Protein AF-A0A7C3CBJ9-F1 (afdb_monomer_lite)

Structure (mmCIF, N/CA/C/O backbone):
data_AF-A0A7C3CBJ9-F1
#
_entry.id   AF-A0A7C3CBJ9-F1
#
loop_
_atom_site.group_PDB
_atom_site.id
_atom_site.type_symbol
_atom_site.label_atom_id
_atom_site.label_alt_id
_atom_site.label_comp_id
_atom_site.label_asym_id
_atom_site.label_entity_id
_atom_site.label_seq_id
_atom_site.pdbx_PDB_ins_code
_atom_site.Cartn_x
_atom_site.Cartn_y
_atom_site.Cartn_z
_atom_site.occupancy
_atom_site.B_iso_or_equiv
_atom_site.auth_seq_id
_atom_site.auth_comp_id
_atom_site.auth_asym_id
_atom_site.auth_atom_id
_atom_site.pdbx_PDB_model_num
ATOM 1 N N . MET A 1 1 ? 24.490 -61.598 -16.290 1.00 59.28 1 MET A N 1
ATOM 2 C CA . MET A 1 1 ? 25.502 -60.520 -16.143 1.00 59.28 1 MET A CA 1
ATOM 3 C C . MET A 1 1 ? 25.475 -59.467 -17.257 1.00 59.28 1 MET A C 1
ATOM 5 O O . MET A 1 1 ? 25.751 -58.319 -16.946 1.00 59.28 1 MET A O 1
ATOM 9 N N . LYS A 1 2 ? 25.085 -59.783 -18.506 1.00 49.84 2 LYS A N 1
ATOM 10 C CA . LYS A 1 2 ? 24.875 -58.768 -19.568 1.00 49.84 2 LYS A CA 1
ATOM 11 C C . LYS A 1 2 ? 23.660 -57.848 -19.334 1.00 49.84 2 LYS A C 1
ATOM 13 O O . LYS A 1 2 ? 23.744 -56.658 -19.602 1.00 49.84 2 LYS A O 1
ATOM 18 N N . GLU A 1 3 ? 22.588 -58.365 -18.738 1.00 52.09 3 GLU A N 1
ATOM 19 C CA . GLU A 1 3 ? 21.377 -57.581 -18.416 1.00 52.09 3 GLU A CA 1
ATOM 20 C C . GLU A 1 3 ? 21.597 -56.540 -17.297 1.00 52.09 3 GLU A C 1
ATOM 22 O O . GLU A 1 3 ? 21.029 -55.452 -17.323 1.00 52.09 3 GLU A O 1
ATOM 27 N N . LEU A 1 4 ? 22.506 -56.812 -16.351 1.00 50.16 4 LEU A N 1
ATOM 28 C CA . LEU A 1 4 ? 22.838 -55.881 -15.261 1.00 50.16 4 LEU A CA 1
ATOM 29 C C . LEU A 1 4 ? 23.715 -54.707 -15.748 1.00 50.16 4 LEU A C 1
ATOM 31 O O . LEU A 1 4 ? 23.641 -53.603 -15.216 1.00 50.16 4 LEU A O 1
ATOM 35 N N . GLN A 1 5 ? 24.511 -54.927 -16.801 1.00 50.50 5 GLN A N 1
ATOM 36 C CA . GLN A 1 5 ? 25.347 -53.896 -17.426 1.00 50.50 5 GLN A CA 1
ATOM 37 C C . GLN A 1 5 ? 24.540 -52.930 -18.307 1.00 50.50 5 GLN A C 1
ATOM 39 O O . GLN A 1 5 ? 24.931 -51.772 -18.448 1.00 50.50 5 GLN A O 1
ATOM 44 N N . ASN A 1 6 ? 23.405 -53.369 -18.860 1.00 47.66 6 ASN A N 1
ATOM 45 C CA . ASN A 1 6 ? 22.506 -52.497 -19.620 1.00 47.66 6 ASN A CA 1
ATOM 46 C C . ASN A 1 6 ? 21.629 -51.629 -18.703 1.00 47.66 6 ASN A C 1
ATOM 48 O O . ASN A 1 6 ? 21.396 -50.466 -19.019 1.00 47.66 6 ASN A O 1
ATOM 52 N N . LEU A 1 7 ? 21.247 -52.129 -17.522 1.00 48.50 7 LEU A N 1
ATOM 53 C CA . LEU A 1 7 ? 20.551 -51.333 -16.501 1.00 48.50 7 LEU A CA 1
ATOM 54 C C . LEU A 1 7 ? 21.443 -50.233 -15.892 1.00 48.50 7 LEU A C 1
ATOM 56 O O . LEU A 1 7 ? 20.969 -49.127 -15.642 1.00 48.50 7 LEU A O 1
ATOM 60 N N . LEU A 1 8 ? 22.751 -50.480 -15.755 1.00 45.06 8 LEU A N 1
ATOM 61 C CA . LEU A 1 8 ? 23.729 -49.467 -15.326 1.00 45.06 8 LEU A CA 1
ATOM 62 C C . LEU A 1 8 ? 23.991 -48.376 -16.381 1.00 45.06 8 LEU A C 1
ATOM 64 O O . LEU A 1 8 ? 24.321 -47.250 -16.019 1.00 45.06 8 LEU A O 1
ATOM 68 N N . LYS A 1 9 ? 23.808 -48.670 -17.676 1.00 42.28 9 LYS A N 1
ATOM 69 C CA . LYS A 1 9 ? 23.960 -47.681 -18.762 1.00 42.28 9 LYS A CA 1
ATOM 70 C C . LYS A 1 9 ? 22.721 -46.808 -18.966 1.00 42.28 9 LYS A C 1
ATOM 72 O O . LYS A 1 9 ? 22.859 -45.673 -19.410 1.00 42.28 9 LYS A O 1
ATOM 77 N N . VAL A 1 10 ? 21.535 -47.296 -18.600 1.00 44.56 10 VAL A N 1
ATOM 78 C CA . VAL A 1 10 ? 20.291 -46.506 -18.640 1.00 44.56 10 VAL A CA 1
ATOM 79 C C . VAL A 1 10 ? 20.148 -45.619 -17.394 1.00 44.56 10 VAL A C 1
ATOM 81 O O . VAL A 1 10 ? 19.624 -44.513 -17.487 1.00 44.56 10 VAL A O 1
ATOM 84 N N . ALA A 1 11 ? 20.713 -46.026 -16.252 1.00 43.47 11 ALA A N 1
ATOM 85 C CA . ALA A 1 11 ? 20.743 -45.213 -15.032 1.00 43.47 11 ALA A CA 1
ATOM 86 C C . ALA A 1 11 ? 21.713 -44.010 -15.090 1.00 43.47 11 ALA A C 1
ATOM 88 O O . ALA A 1 11 ? 21.608 -43.102 -14.270 1.00 43.47 11 ALA A O 1
ATOM 89 N N . LEU A 1 12 ? 22.630 -43.966 -16.065 1.00 40.97 12 LEU A N 1
ATOM 90 C CA . LEU A 1 12 ? 23.647 -42.911 -16.192 1.00 40.97 12 LEU A CA 1
ATOM 91 C C . LEU A 1 12 ? 23.261 -41.768 -17.152 1.00 40.97 12 LEU A C 1
ATOM 93 O O . LEU A 1 12 ? 24.029 -40.825 -17.317 1.00 40.97 12 LEU A O 1
ATOM 97 N N . LEU A 1 13 ? 22.066 -41.818 -17.754 1.00 43.66 13 LEU A N 1
ATOM 98 C CA . LEU A 1 13 ? 21.547 -40.796 -18.680 1.00 43.66 13 LEU A CA 1
ATOM 99 C C . LEU A 1 13 ? 20.432 -39.912 -18.088 1.00 43.66 13 LEU A C 1
ATOM 101 O O . LEU A 1 13 ? 19.894 -39.059 -18.785 1.00 43.66 13 LEU A O 1
ATOM 105 N N . PHE A 1 14 ? 20.119 -40.056 -16.796 1.00 47.22 14 PHE A N 1
ATOM 106 C CA . PHE A 1 14 ? 19.065 -39.295 -16.102 1.00 47.22 14 PHE A CA 1
ATOM 107 C C . PHE A 1 14 ? 19.584 -38.437 -14.932 1.00 47.22 14 PHE A C 1
ATOM 109 O O . PHE A 1 14 ? 18.874 -38.192 -13.962 1.00 47.22 14 PHE A O 1
ATOM 116 N N . ALA A 1 15 ? 20.823 -37.948 -15.019 1.00 50.00 15 ALA A N 1
ATOM 117 C CA . ALA A 1 15 ? 21.426 -37.075 -14.005 1.00 50.00 15 ALA A CA 1
ATOM 118 C C . ALA A 1 15 ? 21.962 -35.759 -14.592 1.00 50.00 15 ALA A C 1
ATOM 120 O O . ALA A 1 15 ? 23.024 -35.277 -14.212 1.00 50.00 15 ALA A O 1
ATOM 121 N N . PHE A 1 16 ? 21.213 -35.156 -15.515 1.00 48.56 16 PHE A N 1
ATOM 122 C CA . PHE A 1 16 ? 21.383 -33.744 -15.861 1.00 48.56 16 PHE A CA 1
ATOM 123 C C . PHE A 1 16 ? 20.024 -33.044 -15.846 1.00 48.56 16 PHE A C 1
ATOM 125 O O . PHE A 1 16 ? 19.588 -32.431 -16.816 1.00 48.56 16 PHE A O 1
ATOM 132 N N . VAL A 1 17 ? 19.324 -33.148 -14.711 1.00 47.31 17 VAL A N 1
ATOM 133 C CA . VAL A 1 17 ? 18.358 -32.109 -14.357 1.00 47.31 17 VAL A CA 1
ATOM 134 C C . VAL A 1 17 ? 19.205 -30.877 -14.083 1.00 47.31 17 VAL A C 1
ATOM 136 O O . VAL A 1 17 ? 19.808 -30.739 -13.020 1.00 47.31 17 VAL A O 1
ATOM 139 N N . PHE A 1 18 ? 19.323 -30.024 -15.099 1.00 46.56 18 PHE A N 1
ATOM 140 C CA . PHE A 1 18 ? 19.809 -28.668 -14.946 1.00 46.56 18 PHE A CA 1
ATOM 141 C C . PHE A 1 18 ? 18.824 -27.988 -13.997 1.00 46.56 18 PHE A C 1
ATOM 143 O O . PHE A 1 18 ? 17.778 -27.485 -14.406 1.00 46.56 18 PHE A O 1
ATOM 150 N N . SER A 1 19 ? 19.118 -28.061 -12.701 1.00 45.47 19 SER A N 1
ATOM 151 C CA . SER A 1 19 ? 18.520 -27.202 -11.700 1.00 45.47 19 SER A CA 1
ATOM 152 C C . SER A 1 19 ? 18.909 -25.792 -12.109 1.00 45.47 19 SER A C 1
ATOM 154 O O . SER A 1 19 ? 19.961 -25.286 -11.721 1.00 45.47 19 SER A O 1
ATOM 156 N N . ILE A 1 20 ? 18.081 -25.160 -12.945 1.00 44.62 20 ILE A N 1
ATOM 157 C CA . ILE A 1 20 ? 18.040 -23.711 -13.020 1.00 44.62 20 ILE A CA 1
ATOM 158 C C . ILE A 1 20 ? 17.617 -23.318 -11.614 1.00 44.62 20 ILE A C 1
ATOM 160 O O . ILE A 1 20 ? 16.434 -23.289 -11.281 1.00 44.62 20 ILE A O 1
ATOM 164 N N . SER A 1 21 ? 18.605 -23.098 -10.754 1.00 37.72 21 SER A N 1
ATOM 165 C CA . SER A 1 21 ? 18.448 -22.300 -9.560 1.00 37.72 21 SER A CA 1
ATOM 166 C C . SER A 1 21 ? 17.971 -20.956 -10.079 1.00 37.72 21 SER A C 1
ATOM 168 O O . SER A 1 21 ? 18.779 -20.123 -10.484 1.00 37.72 21 SER A O 1
ATOM 170 N N . ILE A 1 22 ? 16.652 -20.781 -10.179 1.00 42.06 22 ILE A N 1
ATOM 171 C CA . ILE A 1 22 ? 16.047 -19.477 -10.396 1.00 42.06 22 ILE A CA 1
ATOM 172 C C . ILE A 1 22 ? 16.534 -18.683 -9.200 1.00 42.06 22 ILE A C 1
ATOM 174 O O . ILE A 1 22 ? 16.078 -18.884 -8.074 1.00 42.06 22 ILE A O 1
ATOM 178 N N . THR A 1 23 ? 17.560 -17.870 -9.422 1.00 39.84 23 THR A N 1
ATOM 179 C CA . THR A 1 23 ? 18.102 -17.016 -8.389 1.00 39.84 23 THR A CA 1
ATOM 180 C C . THR A 1 23 ? 16.947 -16.130 -7.952 1.00 39.84 23 THR A C 1
ATOM 182 O O . THR A 1 23 ? 16.431 -15.300 -8.699 1.00 39.84 23 THR A O 1
ATOM 185 N N . THR A 1 24 ? 16.516 -16.310 -6.710 1.00 44.59 24 THR A N 1
ATOM 186 C CA . THR A 1 24 ? 15.494 -15.500 -6.039 1.00 44.59 24 THR A CA 1
ATOM 187 C C . THR A 1 24 ? 15.855 -14.005 -5.999 1.00 44.59 24 THR A C 1
ATOM 189 O O . THR A 1 24 ? 15.025 -13.181 -5.627 1.00 44.59 24 THR A O 1
ATOM 192 N N . ASN A 1 25 ? 17.057 -13.636 -6.461 1.00 50.38 25 ASN A N 1
ATOM 193 C CA . ASN A 1 25 ? 17.549 -12.270 -6.618 1.00 50.38 25 ASN A CA 1
ATOM 194 C C . ASN A 1 25 ? 17.056 -11.548 -7.887 1.00 50.38 25 ASN A C 1
ATOM 196 O O . ASN A 1 25 ? 17.064 -10.319 -7.896 1.00 50.38 25 ASN A O 1
ATOM 200 N N . ALA A 1 26 ? 16.583 -12.251 -8.928 1.00 59.78 26 ALA A N 1
ATOM 201 C CA . ALA A 1 26 ? 16.143 -11.602 -10.175 1.00 59.78 26 ALA A CA 1
ATOM 202 C C . ALA A 1 26 ? 14.931 -10.665 -9.980 1.00 59.78 26 ALA A C 1
ATOM 204 O O . ALA A 1 26 ? 14.696 -9.737 -10.749 1.00 59.78 26 ALA A O 1
ATOM 205 N N . GLN A 1 27 ? 14.153 -10.876 -8.915 1.00 77.88 27 GLN A N 1
ATOM 206 C CA . GLN A 1 27 ? 12.959 -10.079 -8.625 1.00 77.88 27 GLN A CA 1
ATOM 207 C C . GLN A 1 27 ? 13.279 -8.681 -8.077 1.00 77.88 27 GLN A C 1
ATOM 209 O O . GLN A 1 27 ? 12.388 -7.830 -8.035 1.00 77.88 27 GLN A O 1
ATOM 214 N N . CYS A 1 28 ? 14.529 -8.427 -7.683 1.00 92.31 28 CYS A N 1
ATOM 215 C CA . CYS A 1 28 ? 14.963 -7.162 -7.099 1.00 92.31 28 CYS A CA 1
ATOM 216 C C . CYS A 1 28 ? 16.237 -6.622 -7.762 1.00 92.31 28 CYS A C 1
ATOM 218 O O . CYS A 1 28 ? 17.027 -5.955 -7.104 1.00 92.31 28 CYS A O 1
ATOM 220 N N . THR A 1 29 ? 16.442 -6.894 -9.052 1.00 95.06 29 THR A N 1
ATOM 221 C CA . THR A 1 29 ? 17.610 -6.409 -9.800 1.00 95.06 29 THR A CA 1
ATOM 222 C C . THR A 1 29 ? 17.542 -4.900 -10.040 1.00 95.06 29 THR A C 1
ATOM 224 O O . THR A 1 29 ? 16.507 -4.349 -10.434 1.00 95.06 29 THR A O 1
ATOM 227 N N . SER A 1 30 ? 18.654 -4.215 -9.788 1.00 95.25 30 SER A N 1
ATOM 228 C CA . SER A 1 30 ? 18.892 -2.816 -10.144 1.00 95.25 30 SER A CA 1
ATOM 229 C C . SER A 1 30 ? 19.643 -2.747 -11.471 1.00 95.25 30 SER A C 1
ATOM 231 O O . SER A 1 30 ? 20.498 -3.583 -11.749 1.00 95.25 30 SER A O 1
ATOM 233 N N . TRP A 1 31 ? 19.448 -1.691 -12.262 1.00 94.94 31 TRP A N 1
ATOM 234 C CA . TRP A 1 31 ? 20.263 -1.478 -13.470 1.00 94.94 31 TRP A CA 1
ATOM 235 C C . TRP A 1 31 ? 21.740 -1.185 -13.156 1.00 94.94 31 TRP A C 1
ATOM 237 O O . TRP A 1 31 ? 22.579 -1.103 -14.050 1.00 94.94 31 TRP A O 1
ATOM 247 N N . LYS A 1 32 ? 22.084 -1.004 -11.876 1.00 93.88 32 LYS A N 1
ATOM 248 C CA . LYS A 1 32 ? 23.478 -0.953 -11.410 1.00 93.88 32 LYS A CA 1
ATOM 249 C C . LYS A 1 32 ? 24.117 -2.327 -11.261 1.00 93.88 32 LYS A C 1
ATOM 251 O O . LYS A 1 32 ? 25.340 -2.384 -11.227 1.00 93.88 32 LYS A O 1
ATOM 256 N N . ASP A 1 33 ? 23.304 -3.371 -11.158 1.00 93.12 33 ASP A N 1
ATOM 257 C CA . ASP A 1 33 ? 23.763 -4.757 -11.080 1.00 93.12 33 ASP A CA 1
ATOM 258 C C . ASP A 1 33 ? 23.998 -5.334 -12.488 1.00 93.12 33 ASP A C 1
ATOM 260 O O . ASP A 1 33 ? 24.629 -6.376 -12.634 1.00 93.12 33 ASP A O 1
ATOM 264 N N . LEU A 1 34 ? 23.502 -4.645 -13.523 1.00 92.62 34 LEU A N 1
ATOM 265 C CA . LEU A 1 34 ? 23.717 -4.976 -14.928 1.00 92.62 34 LEU A CA 1
ATOM 266 C C . LEU A 1 34 ? 25.100 -4.515 -15.402 1.00 92.62 34 LEU A C 1
ATOM 268 O O . LEU A 1 34 ? 25.648 -3.515 -14.919 1.00 92.62 34 L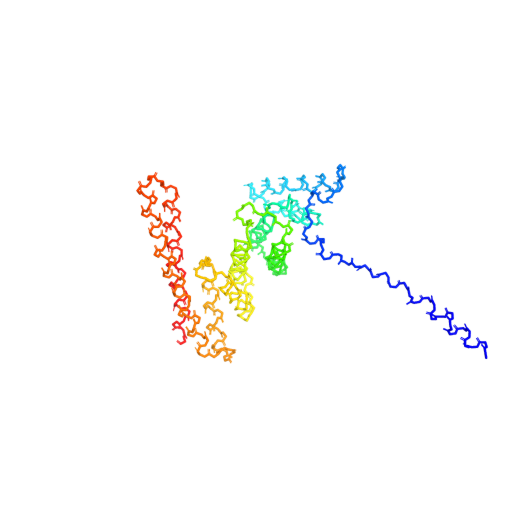EU A O 1
ATOM 272 N N . GLU A 1 35 ? 25.635 -5.228 -16.391 1.00 93.75 35 GLU A N 1
ATOM 273 C CA . GLU A 1 35 ? 26.938 -4.935 -16.976 1.00 93.75 35 GLU A CA 1
ATOM 274 C C . GLU A 1 35 ? 27.005 -3.494 -17.514 1.00 93.75 35 GLU A C 1
ATOM 276 O O . GLU A 1 35 ? 26.076 -2.945 -18.116 1.00 93.75 35 GLU A O 1
ATOM 281 N N . LYS A 1 36 ? 28.127 -2.822 -17.241 1.00 91.88 36 LYS A N 1
ATOM 282 C CA . LYS A 1 36 ? 28.316 -1.427 -17.633 1.00 91.88 36 LYS A CA 1
ATOM 283 C C . LYS A 1 36 ? 28.460 -1.338 -19.154 1.00 91.88 36 LYS A C 1
ATOM 285 O O . LYS A 1 36 ? 29.417 -1.858 -19.704 1.00 91.88 36 LYS A O 1
ATOM 290 N N . GLY A 1 37 ? 27.564 -0.585 -19.792 1.00 90.31 37 GLY A N 1
ATOM 291 C CA . GLY A 1 37 ? 27.550 -0.421 -21.249 1.00 90.31 37 GLY A CA 1
ATOM 292 C C . GLY A 1 37 ? 26.778 -1.516 -21.984 1.00 90.31 37 GLY A C 1
ATOM 293 O O . GLY A 1 37 ? 26.785 -1.522 -23.209 1.00 90.31 37 GLY A O 1
ATOM 294 N N . SER A 1 38 ? 26.108 -2.421 -21.262 1.00 93.31 38 SER A N 1
ATOM 295 C CA . SER A 1 38 ? 25.265 -3.433 -21.889 1.00 93.31 38 SER A CA 1
ATOM 296 C C . SER A 1 38 ? 23.970 -2.825 -22.439 1.00 93.31 38 SER A C 1
ATOM 298 O O . SER A 1 38 ? 23.430 -1.853 -21.892 1.00 93.31 38 SER A O 1
ATOM 300 N N . ALA A 1 39 ? 23.444 -3.434 -23.503 1.00 94.38 39 ALA A N 1
ATOM 301 C CA . ALA A 1 39 ? 22.181 -3.028 -24.112 1.00 94.38 39 ALA A CA 1
ATOM 302 C C . ALA A 1 39 ? 21.001 -3.176 -23.136 1.00 94.38 39 ALA A C 1
ATOM 304 O O . ALA A 1 39 ? 20.064 -2.378 -23.165 1.00 94.38 39 ALA A O 1
ATOM 305 N N . GLU A 1 40 ? 21.042 -4.158 -22.230 1.00 93.25 40 GLU A N 1
ATOM 306 C CA . GLU A 1 40 ? 20.028 -4.367 -21.193 1.00 93.25 40 GLU A CA 1
ATOM 307 C C . GLU A 1 40 ? 19.982 -3.191 -20.224 1.00 93.25 40 GLU A C 1
ATOM 309 O O . GLU A 1 40 ? 18.899 -2.713 -19.879 1.00 93.25 40 GLU A O 1
ATOM 314 N N . LYS A 1 41 ? 21.152 -2.697 -19.804 1.00 95.50 41 LYS A N 1
ATOM 315 C CA . LYS A 1 41 ? 21.241 -1.550 -18.906 1.00 95.50 41 LYS A CA 1
ATOM 316 C C . LYS A 1 41 ? 20.711 -0.283 -19.565 1.00 95.50 41 LYS A C 1
ATOM 318 O O . LYS A 1 41 ? 19.879 0.404 -18.971 1.00 95.50 41 LYS A O 1
ATOM 323 N N . GLU A 1 42 ? 21.151 0.001 -20.787 1.00 94.88 42 GLU A N 1
ATOM 324 C CA . GLU A 1 42 ? 20.677 1.154 -21.558 1.00 94.88 42 GLU A CA 1
ATOM 325 C C . GLU A 1 42 ? 19.161 1.080 -21.790 1.00 94.88 42 GLU A C 1
ATOM 327 O O . GLU A 1 42 ? 18.437 2.059 -21.587 1.00 94.88 42 GLU A O 1
ATOM 332 N N . THR A 1 43 ? 18.654 -0.109 -22.126 1.00 94.94 43 THR A N 1
ATOM 333 C CA . THR A 1 43 ? 17.219 -0.361 -22.293 1.00 94.94 43 THR A CA 1
ATOM 334 C C . THR A 1 43 ? 16.453 -0.132 -20.994 1.00 94.94 43 THR A C 1
ATOM 336 O O . THR A 1 43 ? 15.371 0.457 -21.032 1.00 94.94 43 THR A O 1
ATOM 339 N N . ALA A 1 44 ? 16.980 -0.561 -19.845 1.00 95.88 44 ALA A N 1
ATOM 340 C CA . ALA A 1 44 ? 16.338 -0.369 -18.547 1.00 95.88 44 ALA A CA 1
ATOM 341 C C . ALA A 1 44 ? 16.258 1.119 -18.166 1.00 95.88 44 ALA A C 1
ATOM 343 O O . ALA A 1 44 ? 15.187 1.610 -17.801 1.00 95.88 44 ALA A O 1
ATOM 344 N N . GLU A 1 45 ? 17.364 1.854 -18.302 1.00 96.62 45 GLU A N 1
ATOM 345 C CA . GLU A 1 45 ? 17.432 3.294 -18.020 1.00 96.62 45 GLU A CA 1
ATOM 346 C C . GLU A 1 45 ? 16.517 4.096 -18.964 1.00 96.62 45 GLU A C 1
ATOM 348 O O . GLU A 1 45 ? 15.746 4.954 -18.520 1.00 96.62 45 GLU A O 1
ATOM 353 N N . THR A 1 46 ? 16.513 3.750 -20.253 1.00 97.50 46 THR A N 1
ATOM 354 C CA . THR A 1 46 ? 15.656 4.377 -21.270 1.00 97.50 46 THR A CA 1
ATOM 355 C C . THR A 1 46 ? 14.180 4.068 -21.028 1.00 97.50 46 THR A C 1
ATOM 357 O O . THR A 1 46 ? 13.345 4.975 -21.014 1.00 97.50 46 THR A O 1
ATOM 360 N N . SER A 1 47 ? 13.840 2.805 -20.755 1.00 97.81 47 SER A N 1
ATOM 361 C CA . SER A 1 47 ? 12.470 2.387 -20.430 1.00 97.81 47 SER A CA 1
ATOM 362 C C . SER A 1 47 ? 11.958 3.095 -19.179 1.00 97.81 47 SER A C 1
ATOM 364 O O . SER A 1 47 ? 10.806 3.534 -19.158 1.00 97.81 47 SER A O 1
ATOM 366 N N . TYR A 1 48 ? 12.822 3.280 -18.168 1.00 98.00 48 TYR A N 1
ATOM 367 C CA . TYR A 1 48 ? 12.506 4.070 -16.981 1.00 98.00 48 TYR A CA 1
ATOM 368 C C . TYR A 1 48 ? 12.087 5.496 -17.346 1.00 98.00 48 TYR A C 1
ATOM 370 O O . TYR A 1 48 ? 11.035 5.966 -16.912 1.00 98.00 48 TYR A O 1
ATOM 378 N N . GLN A 1 49 ? 12.880 6.184 -18.166 1.00 97.88 49 GLN A N 1
ATOM 379 C CA . GLN A 1 49 ? 12.572 7.552 -18.570 1.00 97.88 49 GLN A CA 1
ATOM 380 C C . GLN A 1 49 ? 11.268 7.627 -19.381 1.00 97.88 49 GLN A C 1
ATOM 382 O O . GLN A 1 49 ? 10.375 8.406 -19.034 1.00 97.88 49 GLN A O 1
ATOM 387 N N . ILE A 1 50 ? 11.118 6.760 -20.388 1.00 98.19 50 ILE A N 1
ATOM 388 C CA . ILE A 1 50 ? 9.945 6.719 -21.273 1.00 98.19 50 ILE A CA 1
ATOM 389 C C . ILE A 1 50 ? 8.658 6.503 -20.470 1.00 98.19 50 ILE A C 1
ATOM 391 O O . ILE A 1 50 ? 7.695 7.261 -20.623 1.00 98.19 50 ILE A O 1
ATOM 395 N N . TYR A 1 51 ? 8.622 5.511 -19.570 1.00 98.25 51 TYR A N 1
ATOM 396 C CA . TYR A 1 51 ? 7.398 5.256 -18.809 1.00 98.25 51 TYR A CA 1
ATOM 397 C C . TYR A 1 51 ? 7.081 6.419 -17.861 1.00 98.25 51 TYR A C 1
ATOM 399 O O . TYR A 1 51 ? 5.908 6.754 -17.680 1.00 98.25 51 TYR A O 1
ATOM 407 N N . LYS A 1 52 ? 8.091 7.068 -17.254 1.00 98.31 52 LYS A N 1
ATOM 408 C CA . LYS A 1 52 ? 7.858 8.236 -16.390 1.00 98.31 52 LYS A CA 1
ATOM 409 C C . LYS A 1 52 ? 7.259 9.399 -17.169 1.00 98.31 52 LYS A C 1
ATOM 411 O O . LYS A 1 52 ? 6.400 10.084 -16.611 1.00 98.31 52 LYS A O 1
ATOM 416 N N . ASP A 1 53 ? 7.671 9.616 -18.411 1.00 98.31 53 ASP A N 1
ATOM 417 C CA . ASP A 1 53 ? 7.140 10.697 -19.240 1.00 98.31 53 ASP A CA 1
ATOM 418 C C . ASP A 1 53 ? 5.708 10.412 -19.700 1.00 98.31 53 ASP A C 1
ATOM 420 O O . ASP A 1 53 ? 4.828 11.254 -19.497 1.00 98.31 53 ASP A O 1
ATOM 424 N N . HIS A 1 54 ? 5.412 9.192 -20.153 1.00 98.44 54 HIS A N 1
ATOM 425 C CA . HIS A 1 54 ? 4.031 8.788 -20.434 1.00 98.44 54 HIS A CA 1
ATOM 426 C C . HIS A 1 54 ? 3.136 8.839 -19.189 1.00 98.44 54 HIS A C 1
ATOM 428 O O . HIS A 1 54 ? 1.994 9.297 -19.264 1.00 98.44 54 HIS A O 1
ATOM 434 N N . LEU A 1 55 ? 3.655 8.465 -18.015 1.00 97.75 55 LEU A N 1
ATOM 435 C CA . LEU A 1 55 ? 2.909 8.541 -16.761 1.00 97.75 55 LEU A CA 1
ATOM 436 C C . LEU A 1 55 ? 2.590 9.988 -16.352 1.00 97.75 55 LEU A C 1
ATOM 438 O O . LEU A 1 55 ? 1.508 10.239 -15.815 1.00 97.75 55 LEU A O 1
ATOM 442 N N . LYS A 1 56 ? 3.499 10.945 -16.602 1.00 97.62 56 LYS A N 1
ATOM 443 C CA . LYS A 1 56 ? 3.231 12.387 -16.415 1.00 97.62 56 LYS A CA 1
ATOM 444 C C . LYS A 1 56 ? 2.156 12.873 -17.389 1.00 97.62 56 LYS A C 1
ATOM 446 O O . LYS A 1 56 ? 1.251 13.588 -16.967 1.00 97.62 56 LYS A O 1
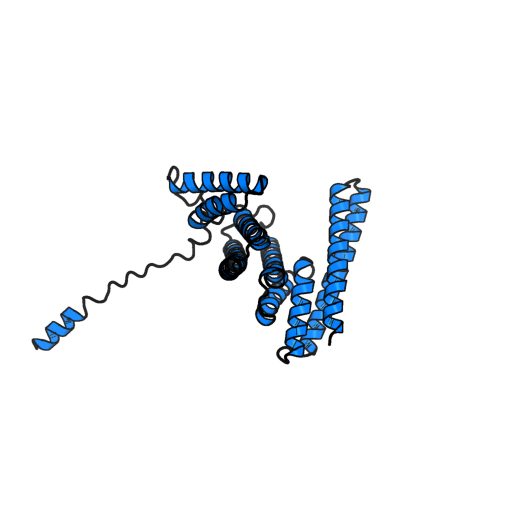ATOM 451 N N . ALA A 1 57 ? 2.222 12.430 -18.644 1.00 97.88 57 ALA A N 1
ATOM 452 C CA . ALA A 1 57 ? 1.235 12.725 -19.683 1.00 97.88 57 ALA A CA 1
ATOM 453 C C . ALA A 1 57 ? -0.097 11.964 -19.513 1.00 97.88 57 ALA A C 1
ATOM 455 O O . ALA A 1 57 ? -1.025 12.184 -20.285 1.00 97.88 57 ALA A O 1
ATOM 456 N N . LYS A 1 58 ? -0.211 11.083 -18.504 1.00 97.69 58 LYS A N 1
ATOM 457 C CA . LYS A 1 58 ? -1.365 10.193 -18.265 1.00 97.69 58 LYS A CA 1
ATOM 458 C C . LYS A 1 58 ? -1.692 9.264 -19.445 1.00 97.69 58 LYS A C 1
ATOM 460 O O . LYS A 1 58 ? -2.824 8.808 -19.565 1.00 97.69 58 LYS A O 1
ATOM 465 N N . ASN A 1 59 ? -0.708 8.964 -20.289 1.00 97.81 59 ASN A N 1
ATOM 466 C CA . ASN A 1 59 ? -0.817 7.940 -21.322 1.00 97.81 59 ASN A CA 1
ATOM 467 C C . ASN A 1 59 ? -0.476 6.582 -20.690 1.00 97.81 59 ASN A C 1
ATOM 469 O O . ASN A 1 59 ? 0.685 6.173 -20.663 1.00 97.81 59 ASN A O 1
ATOM 473 N N . TYR A 1 60 ? -1.467 5.940 -20.071 1.00 97.81 60 TYR A N 1
ATOM 474 C CA . TYR A 1 60 ? -1.249 4.749 -19.246 1.00 97.81 60 TYR A CA 1
ATOM 475 C C . TYR A 1 60 ? -0.930 3.508 -20.077 1.00 97.81 60 TYR A C 1
ATOM 477 O O . TYR A 1 60 ? -0.158 2.668 -19.629 1.00 97.81 60 TYR A O 1
ATOM 485 N N . GLU A 1 61 ? -1.474 3.418 -21.284 1.00 96.56 61 GLU A N 1
ATOM 486 C CA . GLU A 1 61 ? -1.237 2.338 -22.233 1.00 96.56 61 GLU A CA 1
ATOM 487 C C . GLU A 1 61 ? 0.228 2.337 -22.689 1.00 96.56 61 GLU A C 1
ATOM 489 O O . GLU A 1 61 ? 0.918 1.329 -22.548 1.00 96.56 61 GLU A O 1
ATOM 494 N N . ALA A 1 62 ? 0.748 3.485 -23.140 1.00 97.62 62 ALA A N 1
ATOM 495 C CA . ALA A 1 62 ? 2.157 3.598 -23.521 1.00 97.62 62 ALA A CA 1
ATOM 496 C C . ALA A 1 62 ? 3.096 3.493 -22.307 1.00 97.62 62 ALA A C 1
ATOM 498 O O . ALA A 1 62 ? 4.174 2.901 -22.398 1.00 97.62 62 ALA A O 1
ATOM 499 N N . ALA A 1 63 ? 2.680 4.021 -21.148 1.00 98.50 63 ALA A N 1
ATOM 500 C CA . ALA A 1 63 ? 3.434 3.856 -19.911 1.00 98.50 63 ALA A CA 1
ATOM 501 C C . ALA A 1 63 ? 3.559 2.380 -19.515 1.00 98.50 63 ALA A C 1
ATOM 503 O O . ALA A 1 63 ? 4.635 1.983 -19.079 1.00 98.50 63 ALA A O 1
ATOM 504 N N . LEU A 1 64 ? 2.503 1.571 -19.678 1.00 98.00 64 LEU A N 1
ATOM 505 C CA . LEU A 1 64 ? 2.524 0.149 -19.334 1.00 98.00 64 LEU A CA 1
ATOM 506 C C . LEU A 1 64 ? 3.598 -0.597 -20.130 1.00 98.00 64 LEU A C 1
ATOM 508 O O . LEU A 1 64 ? 4.411 -1.286 -19.526 1.00 98.00 64 LEU A O 1
ATOM 512 N N . VAL A 1 65 ? 3.665 -0.388 -21.448 1.00 97.88 65 VAL A N 1
ATOM 513 C CA . VAL A 1 65 ? 4.628 -1.078 -22.326 1.00 97.88 65 VAL A CA 1
ATOM 514 C C . VAL A 1 65 ? 6.076 -0.806 -21.906 1.00 97.88 65 VAL A C 1
ATOM 516 O O . VAL A 1 65 ? 6.883 -1.726 -21.783 1.00 97.88 65 VAL A O 1
ATOM 519 N N . ALA A 1 66 ? 6.431 0.460 -21.666 1.00 98.19 66 ALA A N 1
ATOM 520 C CA . ALA A 1 66 ? 7.780 0.809 -21.219 1.00 98.19 66 ALA A CA 1
ATOM 521 C C . ALA A 1 66 ? 8.045 0.357 -19.771 1.00 98.19 66 ALA A C 1
ATOM 523 O O . ALA A 1 66 ? 9.149 -0.073 -19.440 1.00 98.19 66 ALA A O 1
ATOM 524 N N . TRP A 1 67 ? 7.032 0.409 -18.905 1.00 98.50 67 TRP A N 1
ATOM 525 C CA . TRP A 1 67 ? 7.140 -0.062 -17.529 1.00 98.50 67 TRP A CA 1
ATOM 526 C C . TRP A 1 67 ? 7.375 -1.578 -17.455 1.00 98.50 67 TRP A C 1
ATOM 528 O O . TRP A 1 67 ? 8.226 -2.010 -16.686 1.00 98.50 67 TRP A O 1
ATOM 538 N N . GLU A 1 68 ? 6.706 -2.390 -18.276 1.00 97.25 68 GLU A N 1
ATOM 539 C CA . GLU A 1 68 ? 6.916 -3.844 -18.327 1.00 97.25 68 GLU A CA 1
ATOM 540 C C . GLU A 1 68 ? 8.346 -4.200 -18.743 1.00 97.25 68 GLU A C 1
ATOM 542 O O . GLU A 1 68 ? 8.970 -5.051 -18.109 1.00 97.25 68 GLU A O 1
ATOM 547 N N . LYS A 1 69 ? 8.903 -3.486 -19.731 1.00 96.31 69 LYS A N 1
ATOM 548 C CA . LYS A 1 69 ? 10.308 -3.644 -20.145 1.00 96.31 69 LYS A CA 1
ATOM 549 C C . LYS A 1 69 ? 11.282 -3.363 -19.003 1.00 96.31 69 LYS A C 1
ATOM 551 O O . LYS A 1 69 ? 12.225 -4.124 -18.803 1.00 96.31 69 LYS A O 1
ATOM 556 N N . LEU A 1 70 ? 11.039 -2.303 -18.228 1.00 97.00 70 LEU A N 1
ATOM 557 C CA . LEU A 1 70 ? 11.828 -2.028 -17.027 1.00 97.00 70 LEU A CA 1
ATOM 558 C C . LEU A 1 70 ? 11.658 -3.137 -15.981 1.00 97.00 70 LEU A C 1
ATOM 560 O O . LEU A 1 70 ? 12.640 -3.599 -15.413 1.00 97.00 70 LEU A O 1
ATOM 564 N N . MET A 1 71 ? 10.426 -3.560 -15.705 1.00 96.50 71 MET A N 1
ATOM 565 C CA . MET A 1 71 ? 10.146 -4.565 -14.676 1.00 96.50 71 MET A CA 1
ATOM 566 C C . MET A 1 71 ? 10.679 -5.956 -15.023 1.00 96.50 71 MET A C 1
ATOM 568 O O . MET A 1 71 ? 10.811 -6.777 -14.122 1.00 96.50 71 MET A O 1
ATOM 572 N N . ALA A 1 72 ? 10.969 -6.235 -16.294 1.00 94.56 72 ALA A N 1
ATOM 573 C CA . ALA A 1 72 ? 11.611 -7.473 -16.720 1.00 94.56 72 ALA A CA 1
ATOM 574 C C . ALA A 1 72 ? 13.131 -7.475 -16.477 1.00 94.56 72 ALA A C 1
ATOM 576 O O . ALA A 1 72 ? 13.710 -8.543 -16.310 1.00 94.56 72 ALA A O 1
ATOM 577 N N . THR A 1 73 ? 13.776 -6.303 -16.452 1.00 93.31 73 THR A N 1
ATOM 578 C CA . THR A 1 73 ? 15.246 -6.175 -16.417 1.00 93.31 73 THR A CA 1
ATOM 579 C C . THR A 1 73 ? 15.773 -5.588 -15.110 1.00 93.31 73 THR A C 1
ATOM 581 O O . THR A 1 73 ? 16.713 -6.117 -14.524 1.00 93.31 73 THR A O 1
ATOM 584 N N . ALA A 1 74 ? 15.163 -4.506 -14.627 1.00 96.00 74 ALA A N 1
ATOM 585 C CA . ALA A 1 74 ? 15.570 -3.796 -13.420 1.00 96.00 74 ALA A CA 1
ATOM 586 C C . ALA A 1 74 ? 14.358 -3.316 -12.586 1.00 96.00 74 ALA A C 1
ATOM 588 O O . ALA A 1 74 ? 14.105 -2.107 -12.496 1.00 96.00 74 ALA A O 1
ATOM 589 N N . PRO A 1 75 ? 13.608 -4.229 -11.929 1.00 96.06 75 PRO A N 1
ATOM 590 C CA . PRO A 1 75 ? 12.417 -3.895 -11.139 1.00 96.06 75 PRO A CA 1
ATOM 591 C C . PRO A 1 75 ? 12.616 -2.793 -10.091 1.00 96.06 75 PRO A C 1
ATOM 593 O O . PRO A 1 75 ? 11.699 -2.014 -9.825 1.00 96.06 75 PRO A O 1
ATOM 596 N N . ILE A 1 76 ? 13.806 -2.711 -9.481 1.00 96.62 76 ILE A N 1
ATOM 597 C CA . ILE A 1 76 ? 14.104 -1.713 -8.439 1.00 96.62 76 ILE A CA 1
ATOM 598 C C . ILE A 1 76 ? 14.806 -0.467 -8.981 1.00 96.62 76 ILE A C 1
ATOM 600 O O . ILE A 1 76 ? 15.275 0.368 -8.200 1.00 96.62 76 ILE A O 1
ATOM 604 N N . ALA A 1 77 ? 14.842 -0.307 -10.304 1.00 96.25 77 ALA A N 1
ATOM 605 C CA . ALA A 1 77 ? 15.437 0.833 -10.977 1.00 96.25 77 ALA A CA 1
ATOM 606 C C . ALA A 1 77 ? 16.908 1.043 -10.555 1.00 96.25 77 ALA A C 1
ATOM 608 O O . ALA A 1 77 ? 17.754 0.191 -10.803 1.00 96.25 77 ALA A O 1
ATOM 609 N N . ASP A 1 78 ? 17.213 2.149 -9.869 1.00 95.31 78 ASP A N 1
ATOM 610 C CA . ASP A 1 78 ? 18.549 2.476 -9.356 1.00 95.31 78 ASP A CA 1
ATOM 611 C C . ASP A 1 78 ? 18.864 1.876 -7.973 1.00 95.31 78 ASP A C 1
ATOM 613 O O . ASP A 1 78 ? 19.881 2.241 -7.360 1.00 95.31 78 ASP A O 1
ATOM 617 N N . GLY A 1 79 ? 17.957 1.050 -7.447 1.00 95.88 79 GLY A N 1
ATOM 618 C CA . GLY A 1 79 ? 17.994 0.464 -6.110 1.00 95.88 79 GLY A CA 1
ATOM 619 C C . GLY A 1 79 ? 17.745 1.456 -4.974 1.00 95.88 79 GLY A C 1
ATOM 620 O O . GLY A 1 79 ? 18.031 1.154 -3.817 1.00 95.88 79 GLY A O 1
ATOM 621 N N . LYS A 1 80 ? 17.241 2.664 -5.264 1.00 95.81 80 LYS A N 1
ATOM 622 C CA . LYS A 1 80 ? 17.016 3.722 -4.256 1.00 95.81 80 LYS A CA 1
ATOM 623 C C . LYS A 1 80 ? 15.555 4.154 -4.138 1.00 95.81 80 LYS A C 1
ATOM 625 O O . LYS A 1 80 ? 15.248 5.093 -3.397 1.00 95.81 80 LYS A O 1
ATOM 630 N N . ARG A 1 81 ? 14.644 3.504 -4.867 1.00 93.81 81 ARG A N 1
ATOM 631 C CA . ARG A 1 81 ? 13.232 3.893 -4.949 1.00 93.81 81 ARG A CA 1
ATOM 632 C C . ARG A 1 81 ? 12.317 2.686 -5.121 1.00 93.81 81 ARG A C 1
ATOM 634 O O . ARG A 1 81 ? 12.651 1.731 -5.801 1.00 93.81 81 ARG A O 1
ATOM 641 N N . ILE A 1 82 ? 11.118 2.803 -4.560 1.00 96.06 82 ILE A N 1
ATOM 642 C CA . ILE A 1 82 ? 10.005 1.860 -4.764 1.00 96.06 82 ILE A CA 1
ATOM 643 C C . ILE A 1 82 ? 9.021 2.342 -5.841 1.00 96.06 82 ILE A C 1
ATOM 645 O O . ILE A 1 82 ? 7.969 1.740 -6.041 1.00 96.06 82 ILE A O 1
ATOM 649 N N . SER A 1 83 ? 9.318 3.470 -6.501 1.00 96.25 83 SER A N 1
ATOM 650 C CA . SER A 1 83 ? 8.389 4.084 -7.451 1.00 96.25 83 SER A CA 1
ATOM 651 C C . SER A 1 83 ? 8.003 3.181 -8.620 1.00 96.25 83 SER A C 1
ATOM 653 O O . SER A 1 83 ? 6.833 3.258 -8.968 1.00 96.25 83 SER A O 1
ATOM 655 N N . PRO A 1 84 ? 8.862 2.303 -9.187 1.00 97.88 84 PRO A N 1
ATOM 656 C CA . PRO A 1 84 ? 8.422 1.394 -10.245 1.00 97.88 84 PRO A CA 1
ATOM 657 C C . PRO A 1 84 ? 7.226 0.534 -9.820 1.00 97.88 84 PRO A C 1
ATOM 659 O O . PRO A 1 84 ? 6.242 0.463 -10.550 1.00 97.88 84 PRO A O 1
ATOM 662 N N . PHE A 1 85 ? 7.232 -0.019 -8.604 1.00 98.50 85 PHE A N 1
ATOM 663 C CA . PHE A 1 85 ? 6.105 -0.805 -8.089 1.00 98.50 85 PHE A CA 1
ATOM 664 C C . PHE A 1 85 ? 4.833 0.040 -7.946 1.00 98.50 85 PHE A C 1
ATOM 666 O O . PHE A 1 85 ? 3.766 -0.339 -8.425 1.00 98.50 85 PHE A O 1
ATOM 673 N N . TRP A 1 86 ? 4.943 1.213 -7.315 1.00 98.19 86 TRP A N 1
ATOM 674 C CA . TRP A 1 86 ? 3.801 2.112 -7.100 1.00 98.19 86 TRP A CA 1
ATOM 675 C C . TRP A 1 86 ? 3.234 2.678 -8.404 1.00 98.19 86 TRP A C 1
ATOM 677 O O . TRP A 1 86 ? 2.019 2.827 -8.536 1.00 98.19 86 TRP A O 1
ATOM 687 N N . ASP A 1 87 ? 4.106 2.994 -9.357 1.00 98.56 87 ASP A N 1
ATOM 688 C CA . ASP A 1 87 ? 3.738 3.478 -10.680 1.00 98.56 87 ASP A CA 1
ATOM 689 C C . ASP A 1 87 ? 2.998 2.375 -11.454 1.00 98.56 87 ASP A C 1
ATOM 691 O O . ASP A 1 87 ? 1.941 2.653 -12.011 1.00 98.56 87 ASP A O 1
ATOM 695 N N . GLY A 1 88 ? 3.466 1.122 -11.400 1.00 98.44 88 GLY A N 1
ATOM 696 C CA . GLY A 1 88 ? 2.784 -0.032 -11.998 1.00 98.44 88 GLY A CA 1
ATOM 697 C C . GLY A 1 88 ? 1.385 -0.269 -11.432 1.00 98.44 88 GLY A C 1
ATOM 698 O O . GLY A 1 88 ? 0.417 -0.370 -12.185 1.00 98.44 88 GLY A O 1
ATOM 699 N N . ILE A 1 89 ? 1.254 -0.254 -10.100 1.00 98.69 89 ILE A N 1
ATOM 700 C CA . ILE A 1 89 ? -0.046 -0.354 -9.414 1.00 98.69 89 ILE A CA 1
ATOM 701 C C . ILE A 1 89 ? -0.989 0.765 -9.879 1.00 98.69 89 ILE A C 1
ATOM 703 O O . ILE A 1 89 ? -2.166 0.528 -10.158 1.00 98.69 89 ILE A O 1
ATOM 707 N N . LYS A 1 90 ? -0.477 1.998 -9.994 1.00 98.50 90 LYS A N 1
ATOM 708 C CA . LYS A 1 90 ? -1.253 3.139 -10.488 1.00 98.50 90 LYS A CA 1
ATOM 709 C C . LYS A 1 90 ? -1.678 2.947 -11.944 1.00 98.50 90 LYS A C 1
ATOM 711 O O . LYS A 1 90 ? -2.848 3.164 -12.238 1.00 98.50 90 LYS A O 1
ATOM 716 N N . ILE A 1 91 ? -0.765 2.552 -12.832 1.00 98.44 91 ILE A N 1
ATOM 717 C CA . ILE A 1 91 ? -1.054 2.307 -14.252 1.00 98.44 91 ILE A CA 1
ATOM 718 C C . ILE A 1 91 ? -2.192 1.287 -14.380 1.00 98.44 91 ILE A C 1
ATOM 720 O O . ILE A 1 91 ? -3.202 1.578 -15.015 1.00 98.44 91 ILE A O 1
ATOM 724 N N . MET A 1 92 ? -2.095 0.145 -13.694 1.00 98.19 92 MET A N 1
ATOM 725 C CA . MET A 1 92 ? -3.118 -0.910 -13.731 1.00 98.19 92 MET A CA 1
ATOM 726 C C . MET A 1 92 ? -4.477 -0.433 -13.219 1.00 98.19 92 MET A C 1
ATOM 728 O O . MET A 1 92 ? -5.503 -0.695 -13.844 1.00 98.19 92 MET A O 1
ATOM 732 N N . LYS A 1 93 ? -4.495 0.314 -12.110 1.00 97.94 93 LYS A N 1
ATOM 733 C CA . LYS A 1 93 ? -5.723 0.912 -11.571 1.00 97.94 93 LYS A CA 1
ATOM 734 C C . LYS A 1 93 ? -6.391 1.865 -12.551 1.00 97.94 93 LYS A C 1
ATOM 736 O O . LYS A 1 93 ? -7.613 1.862 -12.643 1.00 97.94 93 LYS A O 1
ATOM 741 N N . GLU A 1 94 ? -5.617 2.700 -13.237 1.00 97.81 94 GLU A N 1
ATOM 742 C CA . GLU A 1 94 ? -6.152 3.665 -14.200 1.00 97.81 94 GLU A CA 1
ATOM 743 C C . GLU A 1 94 ? -6.686 2.966 -15.455 1.00 97.81 94 GLU A C 1
ATOM 745 O O . GLU A 1 94 ? -7.811 3.252 -15.864 1.00 97.81 94 GLU A O 1
ATOM 750 N N . LEU A 1 95 ? -5.956 1.982 -15.990 1.00 96.62 95 LEU A N 1
ATOM 751 C CA . LEU A 1 95 ? -6.416 1.158 -17.114 1.00 96.62 95 LEU A CA 1
ATOM 752 C C . LEU A 1 95 ? -7.714 0.406 -16.772 1.00 96.62 95 LEU A C 1
ATOM 754 O O . LEU A 1 95 ? -8.655 0.380 -17.564 1.00 96.62 95 LEU A O 1
ATOM 758 N N . ASN A 1 96 ? -7.828 -0.122 -15.550 1.00 96.62 96 ASN A N 1
ATOM 759 C CA . ASN A 1 96 ? -9.022 -0.844 -15.102 1.00 96.62 96 ASN A CA 1
ATOM 760 C C . ASN A 1 96 ? -10.288 0.021 -14.998 1.00 96.62 96 ASN A C 1
ATOM 762 O O . ASN A 1 96 ? -11.385 -0.538 -15.001 1.00 96.62 96 ASN A O 1
ATOM 766 N N . LYS A 1 97 ? -10.186 1.357 -14.922 1.00 95.25 97 LYS A N 1
ATOM 767 C CA . LYS A 1 97 ? -11.373 2.232 -14.842 1.00 95.25 97 LYS A CA 1
ATOM 768 C C . LYS A 1 97 ? -12.214 2.211 -16.115 1.00 95.25 97 LYS A C 1
ATOM 770 O O . LYS A 1 97 ? -13.427 2.368 -16.024 1.00 95.25 97 LYS A O 1
ATOM 775 N N . LYS A 1 98 ? -11.573 2.063 -17.277 1.00 91.06 98 LYS A N 1
ATOM 776 C CA . LYS A 1 98 ? -12.231 2.061 -18.595 1.00 91.06 98 LYS A CA 1
ATOM 777 C C . LYS A 1 98 ? -12.256 0.683 -19.252 1.00 91.06 98 LYS A C 1
ATOM 779 O O . LYS A 1 98 ? -12.911 0.515 -20.272 1.00 91.06 98 LYS A O 1
ATOM 784 N N . GLU A 1 99 ? -11.554 -0.288 -18.677 1.00 95.25 99 GLU A N 1
ATOM 785 C CA . GLU A 1 99 ? -11.564 -1.663 -19.159 1.00 95.25 99 GLU A CA 1
ATOM 786 C C . GLU A 1 99 ? -12.970 -2.269 -19.028 1.00 95.25 99 GLU A C 1
ATOM 788 O O . GLU A 1 99 ? -13.619 -2.125 -17.989 1.00 95.25 99 GLU A O 1
ATOM 793 N N . ALA A 1 100 ? -13.437 -2.963 -20.062 1.00 94.94 100 ALA A N 1
ATOM 794 C CA . ALA A 1 100 ? -14.693 -3.716 -20.028 1.00 94.94 100 ALA A CA 1
ATOM 795 C C . ALA A 1 100 ? -14.436 -5.219 -19.850 1.00 94.94 100 ALA A C 1
ATOM 797 O O . ALA A 1 100 ? -15.258 -5.920 -19.265 1.00 94.94 100 ALA A O 1
ATOM 798 N N . ASP A 1 101 ? -13.269 -5.692 -20.286 1.00 96.12 101 ASP A N 1
ATOM 799 C CA . ASP A 1 101 ? -12.872 -7.090 -20.211 1.00 96.12 101 ASP A CA 1
ATOM 800 C C . ASP A 1 101 ? -12.569 -7.513 -18.760 1.00 96.12 101 ASP A C 1
ATOM 802 O O . ASP A 1 101 ? -11.629 -7.037 -18.108 1.00 96.12 101 ASP A O 1
ATOM 806 N N . ALA A 1 102 ? -13.387 -8.430 -18.241 1.00 95.12 102 ALA A N 1
ATOM 807 C CA . ALA A 1 102 ? -13.260 -8.956 -16.888 1.00 95.12 102 ALA A CA 1
ATOM 808 C C . ALA A 1 102 ? -11.981 -9.790 -16.682 1.00 95.12 102 ALA A C 1
ATOM 810 O O . ALA A 1 102 ? -11.417 -9.771 -15.582 1.00 95.12 102 ALA A O 1
ATOM 811 N N . ALA A 1 103 ? -11.488 -10.475 -17.719 1.00 96.69 103 ALA A N 1
ATOM 812 C CA . ALA A 1 103 ? -10.258 -11.257 -17.644 1.00 96.69 103 ALA A CA 1
ATOM 813 C C . ALA A 1 103 ? -9.047 -10.326 -17.509 1.00 96.69 103 ALA A C 1
ATOM 815 O O . ALA A 1 103 ? -8.249 -10.492 -16.584 1.00 96.69 103 ALA A O 1
ATOM 816 N N . LYS A 1 104 ? -8.978 -9.261 -18.321 1.00 95.94 104 LYS A N 1
ATOM 817 C CA . LYS A 1 104 ? -7.918 -8.239 -18.208 1.00 95.94 104 LYS A CA 1
ATOM 818 C C . LYS A 1 104 ? 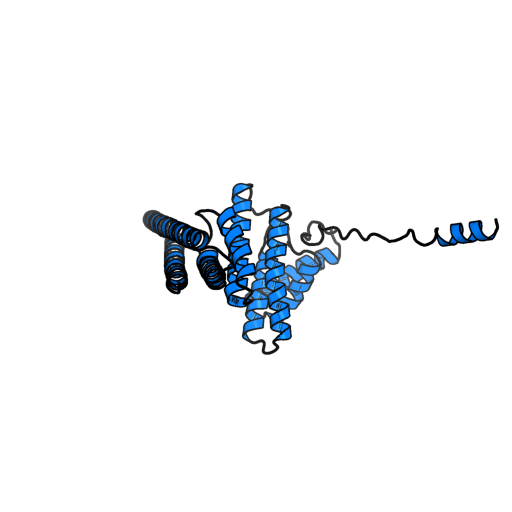-7.923 -7.538 -16.854 1.00 95.94 104 LYS A C 1
ATOM 820 O O . LYS A 1 104 ? -6.861 -7.286 -16.281 1.00 95.94 104 LYS A O 1
ATOM 825 N N . LYS A 1 105 ? -9.106 -7.228 -16.308 1.00 96.50 105 LYS A N 1
ATOM 826 C CA . LYS A 1 105 ? -9.216 -6.674 -14.948 1.00 96.50 105 LYS A CA 1
ATOM 827 C C . LYS A 1 105 ? -8.671 -7.636 -13.906 1.00 96.50 105 LYS A C 1
ATOM 829 O O . LYS A 1 105 ? -7.914 -7.206 -13.040 1.00 96.50 105 LYS A O 1
ATOM 834 N N . THR A 1 106 ? -9.043 -8.910 -13.996 1.00 96.25 106 THR A N 1
ATOM 835 C CA . THR A 1 106 ? -8.591 -9.960 -13.075 1.00 96.25 106 THR A CA 1
ATOM 836 C C . THR A 1 106 ? -7.075 -10.123 -13.122 1.00 96.25 106 THR A C 1
ATOM 838 O O . THR A 1 106 ? -6.429 -10.097 -12.076 1.00 96.25 106 THR A O 1
ATOM 841 N N . GLU A 1 107 ? -6.487 -10.188 -14.317 1.00 96.75 107 GLU A N 1
ATOM 842 C CA . GLU A 1 107 ? -5.037 -10.284 -14.504 1.00 96.75 107 GLU A CA 1
ATOM 843 C C . GLU A 1 107 ? -4.303 -9.082 -13.890 1.00 96.75 107 GLU A C 1
ATOM 845 O O . GLU A 1 107 ? -3.386 -9.242 -13.078 1.00 96.75 107 GLU A O 1
ATOM 850 N N . ARG A 1 108 ? -4.751 -7.859 -14.201 1.00 97.38 108 ARG A N 1
ATOM 851 C CA . ARG A 1 108 ? -4.176 -6.628 -13.637 1.00 97.38 108 ARG A CA 1
ATOM 852 C C . ARG A 1 108 ? -4.361 -6.548 -12.123 1.00 97.38 108 ARG A C 1
ATOM 854 O O . ARG A 1 108 ? -3.448 -6.120 -11.424 1.00 97.38 108 ARG A O 1
ATOM 861 N N . ASN A 1 109 ? -5.502 -6.984 -11.594 1.00 97.81 109 ASN A N 1
ATOM 862 C CA . ASN A 1 109 ? -5.757 -7.030 -10.155 1.00 97.81 109 ASN A CA 1
ATOM 863 C C . ASN A 1 109 ? -4.818 -8.015 -9.443 1.00 97.81 109 ASN A C 1
ATOM 865 O O . ASN A 1 109 ? -4.231 -7.663 -8.421 1.00 97.81 109 ASN A O 1
ATOM 869 N N . ALA A 1 110 ? -4.603 -9.205 -10.009 1.00 97.88 110 ALA A N 1
ATOM 870 C CA . ALA A 1 110 ? -3.618 -10.153 -9.496 1.00 97.88 110 ALA A CA 1
ATOM 871 C C . ALA A 1 110 ? -2.198 -9.566 -9.554 1.00 97.88 110 ALA A C 1
ATOM 873 O O . ALA A 1 110 ? -1.414 -9.705 -8.612 1.00 97.88 110 ALA A O 1
ATOM 874 N N . ARG A 1 111 ? -1.867 -8.844 -10.632 1.00 97.75 111 ARG A N 1
ATOM 875 C CA . ARG A 1 111 ? -0.574 -8.168 -10.762 1.00 97.75 111 ARG A CA 1
ATOM 876 C C . ARG A 1 111 ? -0.394 -7.034 -9.747 1.00 97.75 111 ARG A C 1
ATOM 878 O O . ARG A 1 111 ? 0.712 -6.892 -9.236 1.00 97.75 111 ARG A O 1
ATOM 885 N N . ILE A 1 112 ? -1.444 -6.283 -9.397 1.00 98.62 112 ILE A N 1
ATOM 886 C CA . ILE A 1 112 ? -1.404 -5.269 -8.326 1.00 98.62 112 ILE A CA 1
ATOM 887 C C . ILE A 1 112 ? -0.957 -5.903 -7.004 1.00 98.62 112 ILE A C 1
ATOM 889 O O . ILE A 1 112 ? -0.026 -5.393 -6.381 1.00 98.62 112 ILE A O 1
ATOM 893 N N . VAL A 1 113 ? -1.567 -7.024 -6.600 1.00 98.38 113 VAL A N 1
ATOM 894 C CA . VAL A 1 113 ? -1.191 -7.729 -5.360 1.00 98.38 113 VAL A CA 1
ATOM 895 C C . VAL A 1 113 ? 0.268 -8.190 -5.426 1.00 98.38 113 VAL A C 1
ATOM 897 O O . VAL A 1 113 ? 1.054 -7.843 -4.545 1.00 98.38 113 VAL A O 1
ATOM 900 N N . LYS A 1 114 ? 0.672 -8.834 -6.529 1.00 98.00 114 LYS A N 1
ATOM 901 C CA . LYS A 1 114 ? 2.062 -9.278 -6.733 1.00 98.00 114 LYS A CA 1
ATOM 902 C C . LYS A 1 114 ? 3.078 -8.135 -6.683 1.00 98.00 114 LYS A C 1
ATOM 904 O O . LYS A 1 114 ? 4.186 -8.324 -6.198 1.00 98.00 114 LYS A O 1
ATOM 909 N N . LEU A 1 115 ? 2.736 -6.939 -7.169 1.00 98.56 115 LEU A N 1
ATOM 910 C CA . LEU A 1 115 ? 3.625 -5.774 -7.083 1.00 98.56 115 LEU A CA 1
ATOM 911 C C . LEU A 1 115 ? 3.800 -5.274 -5.648 1.00 98.56 115 LEU A C 1
ATOM 913 O O . LEU A 1 115 ? 4.881 -4.793 -5.302 1.00 98.56 115 LEU A O 1
ATOM 917 N N . HIS A 1 116 ? 2.764 -5.373 -4.812 1.00 98.62 116 HIS A N 1
ATOM 918 C CA . HIS A 1 116 ? 2.910 -5.086 -3.389 1.00 98.62 116 HIS A CA 1
ATOM 919 C C . HIS A 1 116 ? 3.862 -6.078 -2.723 1.00 98.62 116 HIS A C 1
ATOM 921 O O . HIS A 1 116 ? 4.796 -5.639 -2.052 1.00 98.62 116 HIS A O 1
ATOM 927 N N . GLU A 1 117 ? 3.658 -7.371 -2.963 1.00 98.25 117 GLU A N 1
ATOM 928 C CA . GLU A 1 117 ? 4.473 -8.461 -2.416 1.00 98.25 117 GLU A CA 1
ATOM 929 C C . GLU A 1 117 ? 5.934 -8.350 -2.862 1.00 98.25 117 GLU A C 1
ATOM 931 O O . GLU A 1 117 ? 6.834 -8.341 -2.025 1.00 98.25 117 GLU A O 1
ATOM 936 N N . GLN A 1 118 ? 6.172 -8.141 -4.159 1.00 97.56 118 GLN A N 1
ATOM 937 C CA . GLN A 1 118 ? 7.514 -7.944 -4.707 1.00 97.56 118 GLN A CA 1
ATOM 938 C C . GLN A 1 118 ? 8.191 -6.709 -4.092 1.00 97.56 118 GLN A C 1
ATOM 940 O O . GLN A 1 118 ? 9.358 -6.759 -3.710 1.00 97.56 118 GLN A O 1
ATOM 945 N N . CYS A 1 119 ? 7.462 -5.599 -3.925 1.00 98.12 119 CYS A N 1
ATOM 946 C CA . CYS A 1 119 ? 7.997 -4.415 -3.255 1.00 98.12 119 CYS A CA 1
ATOM 947 C C . CYS A 1 119 ? 8.380 -4.703 -1.794 1.00 98.12 119 CYS A C 1
ATOM 949 O O . CYS A 1 119 ? 9.406 -4.205 -1.334 1.00 98.12 119 CYS A O 1
ATOM 951 N N . ILE A 1 120 ? 7.561 -5.465 -1.060 1.00 98.06 120 ILE A N 1
ATOM 952 C CA . ILE A 1 120 ? 7.834 -5.865 0.328 1.00 98.06 120 ILE A CA 1
ATOM 953 C C . ILE A 1 120 ? 9.092 -6.73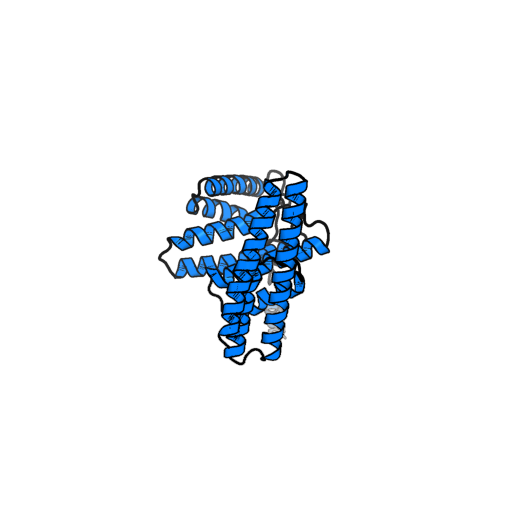0 0.381 1.00 98.06 120 ILE A C 1
ATOM 955 O O . ILE A 1 120 ? 10.018 -6.396 1.114 1.00 98.06 120 ILE A O 1
ATOM 959 N N . GLN A 1 121 ? 9.185 -7.750 -0.470 1.00 97.06 121 GLN A N 1
ATOM 960 C CA . GLN A 1 121 ? 10.345 -8.634 -0.558 1.00 97.06 121 GLN A CA 1
ATOM 961 C C . GLN A 1 121 ? 11.641 -7.868 -0.873 1.00 97.06 121 GLN A C 1
ATOM 963 O O . GLN A 1 121 ? 12.677 -8.103 -0.248 1.00 97.06 121 GLN A O 1
ATOM 968 N N . CYS A 1 122 ? 11.606 -6.903 -1.798 1.00 96.69 122 CYS A N 1
ATOM 969 C CA . CYS A 1 122 ? 12.784 -6.090 -2.122 1.00 96.69 122 CYS A CA 1
ATOM 970 C C . CYS A 1 122 ? 13.184 -5.109 -1.003 1.00 96.69 122 CYS A C 1
ATOM 972 O O . CYS A 1 122 ? 14.346 -4.700 -0.922 1.00 96.69 122 CYS A O 1
ATOM 974 N N . LEU A 1 123 ? 12.242 -4.718 -0.138 1.00 96.62 123 LEU A N 1
ATOM 975 C CA . LEU A 1 123 ? 12.531 -3.936 1.065 1.00 96.62 123 LEU A CA 1
ATOM 976 C C . LEU A 1 123 ? 13.118 -4.821 2.169 1.00 96.62 123 LEU A C 1
ATOM 978 O O . LEU A 1 123 ? 14.150 -4.470 2.733 1.00 96.62 123 LEU A O 1
ATOM 982 N N . GLU A 1 124 ? 12.501 -5.970 2.449 1.00 95.38 124 GLU A N 1
ATOM 983 C CA . GLU A 1 124 ? 12.929 -6.915 3.491 1.00 95.38 124 GLU A CA 1
ATOM 984 C C . GLU A 1 124 ? 14.317 -7.506 3.198 1.00 95.38 124 GLU A C 1
ATOM 986 O O . GLU A 1 124 ? 15.148 -7.600 4.099 1.00 95.38 124 GLU A O 1
ATOM 991 N N . SER A 1 125 ? 14.619 -7.798 1.928 1.00 94.94 125 SER A N 1
ATOM 992 C CA . SER A 1 125 ? 15.956 -8.228 1.478 1.00 94.94 125 SER A CA 1
ATOM 993 C C . SER A 1 125 ? 17.009 -7.114 1.484 1.00 94.94 125 SER A C 1
ATOM 995 O O . SER A 1 125 ? 18.176 -7.369 1.193 1.00 94.94 125 SER A O 1
ATOM 997 N N . LYS A 1 126 ? 16.624 -5.867 1.791 1.00 94.19 126 LYS A N 1
ATOM 998 C CA . LYS A 1 126 ? 17.493 -4.677 1.764 1.00 94.19 126 LYS A CA 1
ATOM 999 C C . LYS A 1 126 ? 18.122 -4.389 0.389 1.00 94.19 126 LYS A C 1
ATOM 1001 O O . LYS A 1 126 ? 19.060 -3.590 0.301 1.00 94.19 126 LYS A O 1
ATOM 1006 N N . ALA A 1 127 ? 17.576 -4.964 -0.689 1.00 94.31 127 ALA A N 1
ATOM 1007 C CA . ALA A 1 127 ? 17.971 -4.656 -2.064 1.00 94.31 127 ALA A CA 1
ATOM 1008 C C . ALA A 1 127 ? 17.685 -3.181 -2.410 1.00 94.31 127 ALA A C 1
ATOM 1010 O O . ALA A 1 127 ? 18.466 -2.525 -3.100 1.00 94.31 127 ALA A O 1
ATOM 1011 N N . ILE A 1 128 ? 16.598 -2.621 -1.862 1.00 95.38 128 ILE A N 1
ATOM 1012 C CA . ILE A 1 128 ? 16.255 -1.201 -2.005 1.00 95.38 128 ILE A CA 1
ATOM 1013 C C . ILE A 1 128 ? 16.789 -0.400 -0.815 1.00 95.38 128 ILE A C 1
ATOM 1015 O O . ILE A 1 128 ? 16.306 -0.516 0.310 1.00 95.38 128 ILE A O 1
ATOM 1019 N N . LYS A 1 129 ? 17.723 0.515 -1.080 1.00 94.06 129 LYS A N 1
ATOM 1020 C CA . LYS A 1 129 ? 18.317 1.409 -0.076 1.00 94.06 129 LYS A CA 1
ATOM 1021 C C . LYS A 1 129 ? 17.615 2.765 -0.079 1.00 94.06 129 LYS A C 1
ATOM 1023 O O . LYS A 1 129 ? 17.998 3.696 -0.793 1.00 94.06 129 LYS A O 1
ATOM 1028 N N . LEU A 1 130 ? 16.564 2.887 0.729 1.00 94.50 130 LEU A N 1
ATOM 1029 C CA . LEU A 1 130 ? 15.784 4.118 0.852 1.00 94.50 130 LEU A CA 1
ATOM 1030 C C . LEU A 1 130 ? 16.463 5.135 1.778 1.00 94.50 130 LEU A C 1
ATOM 1032 O O . LEU A 1 130 ? 16.645 4.884 2.964 1.00 94.50 130 LEU A O 1
ATOM 1036 N N . LYS A 1 131 ? 16.711 6.356 1.282 1.00 93.75 131 LYS A N 1
ATOM 1037 C CA . LYS A 1 131 ? 17.302 7.449 2.086 1.00 93.75 131 LYS A CA 1
ATOM 1038 C C . LYS A 1 131 ? 16.530 7.744 3.383 1.00 93.75 131 LYS A C 1
ATOM 1040 O O . LYS A 1 131 ? 17.135 8.107 4.380 1.00 93.75 131 LYS A O 1
ATOM 1045 N N . LYS A 1 132 ? 15.197 7.631 3.352 1.00 90.69 132 LYS A N 1
ATOM 1046 C CA . LYS A 1 132 ? 14.307 7.931 4.492 1.00 90.69 132 LYS A C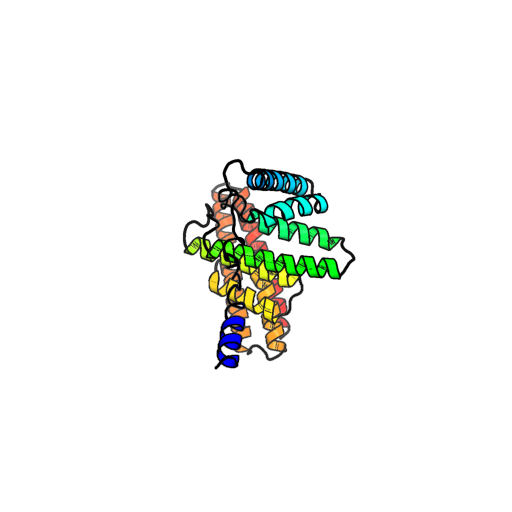A 1
ATOM 1047 C C . LYS A 1 132 ? 13.980 6.717 5.367 1.00 90.69 132 LYS A C 1
ATOM 1049 O O . LYS A 1 132 ? 13.264 6.875 6.346 1.00 90.69 132 LYS A O 1
ATOM 1054 N N . ALA A 1 133 ? 14.445 5.531 4.987 1.00 93.56 133 ALA A N 1
ATOM 1055 C CA . ALA A 1 133 ? 14.256 4.298 5.738 1.00 93.56 133 ALA A CA 1
ATOM 1056 C C . ALA A 1 133 ? 15.586 3.540 5.782 1.00 93.56 133 ALA A C 1
ATOM 1058 O O . ALA A 1 133 ? 15.743 2.482 5.185 1.00 93.56 133 ALA A O 1
ATOM 1059 N N . ASN A 1 134 ? 16.569 4.180 6.416 1.00 91.69 134 ASN A N 1
ATOM 1060 C CA . ASN A 1 134 ? 17.968 3.757 6.475 1.00 91.69 134 ASN A CA 1
ATOM 1061 C C . ASN A 1 134 ? 18.335 3.026 7.777 1.00 91.69 134 ASN A C 1
ATOM 1063 O O . ASN A 1 134 ? 19.485 2.634 7.943 1.00 91.69 134 ASN A O 1
ATOM 1067 N N . THR A 1 135 ? 17.381 2.852 8.689 1.00 95.31 135 THR A N 1
ATOM 1068 C CA . THR A 1 135 ? 17.513 2.031 9.898 1.00 95.31 135 THR A CA 1
ATOM 1069 C C . THR A 1 135 ? 16.497 0.898 9.845 1.00 95.31 135 THR A C 1
ATOM 1071 O O . THR A 1 135 ? 15.467 1.026 9.179 1.00 95.31 135 THR A O 1
ATOM 1074 N N . ASP A 1 136 ? 16.744 -0.192 10.571 1.00 94.88 136 ASP A N 1
ATOM 1075 C CA . ASP A 1 136 ? 15.834 -1.344 10.582 1.00 94.88 136 ASP A CA 1
ATOM 1076 C C . ASP A 1 136 ? 14.432 -0.972 11.090 1.00 94.88 136 ASP A C 1
ATOM 1078 O O . ASP A 1 136 ? 13.434 -1.415 10.526 1.00 94.88 136 ASP A O 1
ATOM 1082 N N . ALA A 1 137 ? 14.333 -0.079 12.081 1.00 95.62 137 ALA A N 1
ATOM 1083 C CA . ALA A 1 137 ? 13.051 0.427 12.572 1.00 95.62 137 ALA A CA 1
ATOM 1084 C C . ALA A 1 137 ? 12.279 1.213 11.494 1.00 95.62 137 ALA A C 1
ATOM 1086 O O . ALA A 1 137 ? 11.086 0.983 11.286 1.00 95.62 137 ALA A O 1
ATOM 1087 N N . LEU A 1 138 ? 12.953 2.109 10.761 1.00 95.69 138 LEU A N 1
ATOM 1088 C CA . LEU A 1 138 ? 12.316 2.880 9.688 1.00 95.69 138 LEU A CA 1
ATOM 1089 C C . LEU A 1 138 ? 11.977 2.006 8.473 1.00 95.69 138 LEU A C 1
ATOM 1091 O O . LEU A 1 138 ? 10.969 2.244 7.806 1.00 95.69 138 LEU A O 1
ATOM 1095 N N . LEU A 1 139 ? 12.796 0.993 8.184 1.00 96.75 139 LEU A N 1
ATOM 1096 C CA . LEU A 1 139 ? 12.523 0.008 7.142 1.00 96.75 139 LEU A CA 1
ATOM 1097 C C . LEU A 1 139 ? 11.305 -0.846 7.504 1.00 96.75 139 LEU A C 1
ATOM 1099 O O . LEU A 1 139 ? 10.405 -0.979 6.678 1.00 96.75 139 LEU A O 1
ATOM 1103 N N . LYS A 1 140 ? 11.215 -1.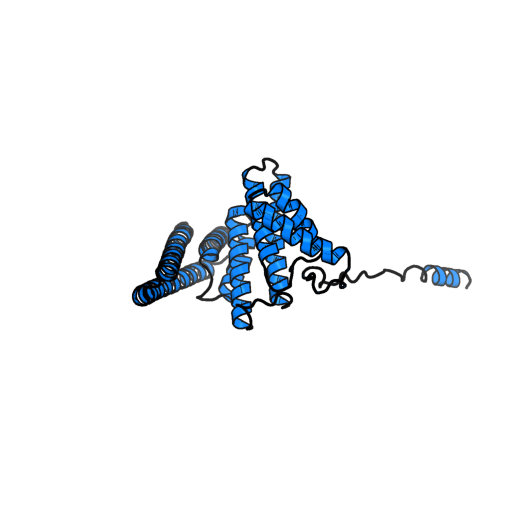326 8.750 1.00 97.25 140 LYS A N 1
ATOM 1104 C CA . LYS A 1 140 ? 10.043 -2.039 9.277 1.00 97.25 140 LYS A CA 1
ATOM 1105 C C . LYS A 1 140 ? 8.776 -1.192 9.154 1.00 97.25 140 LYS A C 1
ATOM 1107 O O . LYS A 1 140 ? 7.781 -1.657 8.603 1.00 97.25 140 LYS A O 1
ATOM 1112 N N . ALA A 1 141 ? 8.824 0.075 9.569 1.00 96.88 141 ALA A N 1
ATOM 1113 C CA . ALA A 1 141 ? 7.703 1.001 9.397 1.00 96.88 141 ALA A CA 1
ATOM 1114 C C . ALA A 1 141 ? 7.331 1.187 7.915 1.00 96.88 141 ALA A C 1
ATOM 1116 O O . ALA A 1 141 ? 6.154 1.298 7.561 1.00 96.88 141 ALA A O 1
ATOM 1117 N N . LYS A 1 142 ? 8.324 1.181 7.017 1.00 97.50 142 LYS A N 1
ATOM 1118 C CA . LYS A 1 142 ? 8.080 1.302 5.581 1.00 97.50 142 LYS A CA 1
ATOM 1119 C C . LYS A 1 142 ? 7.431 0.056 4.975 1.00 97.50 142 LYS A C 1
ATOM 1121 O O . LYS A 1 142 ? 6.557 0.202 4.119 1.00 97.50 142 LYS A O 1
ATOM 1126 N N . VAL A 1 143 ? 7.831 -1.134 5.418 1.00 98.19 143 VAL A N 1
ATOM 1127 C CA . VAL A 1 143 ? 7.189 -2.401 5.044 1.00 98.19 143 VAL A CA 1
ATOM 1128 C C . VAL A 1 143 ? 5.750 -2.436 5.562 1.00 98.19 143 VAL A C 1
ATOM 1130 O O . VAL A 1 143 ? 4.841 -2.752 4.797 1.00 98.19 143 VAL A O 1
ATOM 1133 N N . ALA A 1 144 ? 5.509 -1.998 6.800 1.00 98.44 144 ALA A N 1
ATOM 1134 C CA . ALA A 1 144 ? 4.163 -1.887 7.356 1.00 98.44 144 ALA A CA 1
ATOM 1135 C C . ALA A 1 144 ? 3.261 -0.932 6.541 1.00 98.44 144 ALA A C 1
ATOM 1137 O O . ALA A 1 144 ? 2.138 -1.295 6.193 1.00 98.44 144 ALA A O 1
ATOM 1138 N N . ASP A 1 145 ? 3.756 0.251 6.140 1.00 98.06 145 ASP A N 1
ATOM 1139 C CA . ASP A 1 145 ? 3.039 1.162 5.220 1.00 98.06 145 ASP A CA 1
ATOM 1140 C C . ASP A 1 145 ? 2.736 0.493 3.869 1.00 98.06 145 ASP A C 1
ATOM 1142 O O . ASP A 1 145 ? 1.674 0.726 3.288 1.00 98.06 145 ASP A O 1
ATOM 1146 N N . GLN A 1 146 ? 3.639 -0.349 3.360 1.00 98.56 146 GLN A N 1
ATOM 1147 C CA . GLN A 1 146 ? 3.424 -1.068 2.107 1.00 98.56 146 GLN A CA 1
ATOM 1148 C C . GLN A 1 146 ? 2.363 -2.174 2.239 1.00 98.56 146 GLN A C 1
ATOM 1150 O O . GLN A 1 146 ? 1.511 -2.279 1.354 1.00 98.56 146 GLN A O 1
ATOM 1155 N N . LEU A 1 147 ? 2.354 -2.921 3.348 1.00 98.81 147 LEU A N 1
ATOM 1156 C CA . LEU A 1 147 ? 1.310 -3.898 3.685 1.00 98.81 147 LEU A CA 1
ATOM 1157 C C . LEU A 1 147 ? -0.058 -3.220 3.866 1.00 98.81 147 LEU A C 1
ATOM 1159 O O . LEU A 1 147 ? -1.060 -3.686 3.333 1.00 98.81 147 LEU A O 1
ATOM 1163 N N . ALA A 1 148 ? -0.112 -2.066 4.537 1.00 98.75 148 ALA A N 1
ATOM 1164 C CA . ALA A 1 148 ? -1.349 -1.301 4.694 1.00 98.75 148 ALA A CA 1
ATOM 1165 C C . ALA A 1 148 ? -1.938 -0.853 3.345 1.00 98.75 148 ALA A C 1
ATOM 1167 O O . ALA A 1 148 ? -3.154 -0.872 3.151 1.00 98.75 148 ALA A O 1
ATOM 1168 N N . ARG A 1 149 ? -1.083 -0.468 2.388 1.00 98.62 149 ARG A N 1
ATOM 1169 C CA . ARG A 1 149 ? -1.509 -0.142 1.016 1.00 98.62 149 ARG A CA 1
ATOM 1170 C C . ARG A 1 149 ? -1.984 -1.375 0.258 1.00 98.62 149 ARG A C 1
ATOM 1172 O O . ARG A 1 149 ? -2.958 -1.269 -0.477 1.00 98.62 149 ARG A O 1
ATOM 1179 N N . GLN A 1 150 ? -1.322 -2.515 0.453 1.00 98.81 150 GLN A N 1
ATOM 1180 C CA . GLN A 1 150 ? -1.751 -3.784 -0.129 1.00 98.81 150 GLN A CA 1
ATOM 1181 C C . GLN A 1 150 ? -3.154 -4.146 0.360 1.00 98.81 150 GLN A C 1
ATOM 1183 O O . GLN A 1 150 ? -4.034 -4.371 -0.464 1.00 98.81 150 GLN A O 1
ATOM 1188 N N . ALA A 1 151 ? -3.398 -4.103 1.673 1.00 98.81 151 ALA A N 1
ATOM 1189 C CA . ALA A 1 151 ? -4.721 -4.351 2.245 1.00 98.81 151 ALA A CA 1
ATOM 1190 C C . ALA A 1 151 ? -5.783 -3.375 1.704 1.00 98.81 151 ALA A C 1
ATOM 1192 O O . ALA A 1 151 ? -6.900 -3.780 1.384 1.00 98.81 151 ALA A O 1
ATOM 1193 N N . GLU A 1 152 ? -5.441 -2.090 1.551 1.00 98.62 152 GLU A N 1
ATOM 1194 C CA . GLU A 1 152 ? -6.343 -1.096 0.959 1.00 98.62 152 GLU A CA 1
ATOM 1195 C C . GLU A 1 152 ? -6.709 -1.427 -0.493 1.00 98.62 152 GLU A C 1
ATOM 1197 O O . GLU A 1 152 ? -7.877 -1.305 -0.869 1.00 98.62 152 GLU A O 1
ATOM 1202 N N . ASP A 1 153 ? -5.748 -1.871 -1.299 1.00 98.69 153 ASP A N 1
ATOM 1203 C CA . ASP A 1 153 ? -5.976 -2.207 -2.704 1.00 98.69 153 ASP A CA 1
ATOM 1204 C C . ASP A 1 153 ? -6.704 -3.540 -2.864 1.00 98.69 153 ASP A C 1
ATOM 1206 O O . ASP A 1 153 ? -7.632 -3.627 -3.674 1.00 98.69 153 ASP A O 1
ATOM 1210 N N . MET A 1 154 ? -6.387 -4.523 -2.020 1.00 98.75 154 MET A N 1
ATOM 1211 C CA . MET A 1 154 ? -7.138 -5.772 -1.893 1.00 98.75 154 MET A CA 1
ATOM 1212 C C . MET A 1 154 ? -8.613 -5.505 -1.568 1.00 98.75 154 MET A C 1
ATOM 1214 O O . MET A 1 154 ? -9.505 -6.066 -2.200 1.00 98.75 154 MET A O 1
ATOM 1218 N N . PHE A 1 155 ? -8.883 -4.571 -0.655 1.00 98.56 155 PHE A N 1
ATOM 1219 C CA . PHE A 1 155 ? -10.236 -4.201 -0.243 1.00 98.56 155 PHE A CA 1
ATOM 1220 C C . PHE A 1 155 ? -10.986 -3.328 -1.267 1.00 98.56 155 PHE A C 1
ATOM 1222 O O . PHE A 1 155 ? -12.171 -3.532 -1.557 1.00 98.56 155 PHE A O 1
ATOM 1229 N N . LYS A 1 156 ? -10.335 -2.305 -1.829 1.00 97.19 156 LYS A N 1
ATOM 1230 C CA . LYS A 1 156 ? -11.018 -1.308 -2.671 1.00 97.19 156 LYS A CA 1
ATOM 1231 C C . LYS A 1 156 ? -11.049 -1.664 -4.143 1.00 97.19 156 LYS A C 1
ATOM 1233 O O . LYS A 1 156 ? -12.043 -1.332 -4.787 1.00 97.19 156 LYS A O 1
ATOM 1238 N N . VAL A 1 157 ? -9.994 -2.288 -4.657 1.00 96.38 157 VAL A N 1
ATOM 1239 C CA . VAL A 1 157 ? -9.796 -2.498 -6.096 1.00 96.38 157 VAL A CA 1
ATOM 1240 C C . VAL A 1 157 ? -9.936 -3.961 -6.469 1.00 96.38 157 VAL A C 1
ATOM 1242 O O . VAL A 1 157 ? -10.749 -4.280 -7.328 1.00 96.38 157 VAL A O 1
ATOM 1245 N N . VAL A 1 158 ? -9.181 -4.837 -5.810 1.00 97.31 158 VAL A N 1
ATOM 1246 C CA . VAL A 1 158 ? -9.129 -6.263 -6.163 1.00 97.31 158 VAL A CA 1
ATOM 1247 C C . VAL A 1 158 ? -10.379 -7.001 -5.693 1.00 97.31 158 VAL A C 1
ATOM 1249 O O . VAL A 1 158 ? -10.812 -7.925 -6.370 1.00 97.31 158 VAL A O 1
ATOM 1252 N N . LYS A 1 159 ? -10.986 -6.560 -4.582 1.00 97.25 159 LYS A N 1
ATOM 1253 C CA . LYS A 1 159 ? -12.115 -7.241 -3.925 1.00 97.25 159 LYS A CA 1
ATOM 1254 C C . LYS A 1 159 ? -11.750 -8.663 -3.492 1.00 97.25 159 LYS A C 1
ATOM 1256 O O . LYS A 1 159 ? -12.540 -9.585 -3.657 1.00 97.25 159 LYS A O 1
ATOM 1261 N N . SER A 1 160 ? -10.546 -8.808 -2.935 1.00 98.25 160 SER A N 1
ATOM 1262 C CA . SER A 1 160 ? -10.070 -10.056 -2.332 1.00 98.25 160 SER A CA 1
ATOM 1263 C C . SER A 1 160 ? -10.998 -10.527 -1.211 1.00 98.25 160 SER A C 1
ATOM 1265 O O . SER A 1 160 ? -11.803 -9.755 -0.679 1.00 98.25 160 SER A O 1
ATOM 1267 N N . SER A 1 161 ? -10.867 -11.794 -0.824 1.00 98.38 161 SER A N 1
ATOM 1268 C CA . SER A 1 161 ? -11.681 -12.352 0.253 1.00 98.38 161 SER A CA 1
ATOM 1269 C C . SER A 1 161 ? -11.393 -11.662 1.599 1.00 98.38 161 SER A C 1
ATOM 1271 O O . SER A 1 161 ? -10.276 -11.177 1.829 1.00 98.38 161 SER A O 1
ATOM 1273 N N . PRO A 1 162 ? -12.360 -11.646 2.538 1.00 98.56 162 PRO A N 1
ATOM 1274 C CA . PRO A 1 162 ? -12.127 -11.126 3.882 1.00 98.56 162 PRO A CA 1
ATOM 1275 C C . PRO A 1 162 ? -10.934 -11.777 4.588 1.00 98.56 162 PRO A C 1
ATOM 1277 O O . PRO A 1 162 ? -10.175 -11.075 5.243 1.00 98.56 162 PRO A O 1
ATOM 1280 N N . ALA A 1 163 ? -10.722 -13.086 4.415 1.00 98.69 163 ALA A N 1
ATOM 1281 C CA . ALA A 1 163 ? -9.608 -13.806 5.034 1.00 98.69 163 ALA A CA 1
ATOM 1282 C C . ALA A 1 163 ? -8.239 -13.278 4.574 1.00 98.69 163 ALA A C 1
ATOM 1284 O O . ALA A 1 163 ? -7.364 -13.014 5.399 1.00 98.69 163 ALA A O 1
ATOM 1285 N N . GLU A 1 164 ? -8.067 -13.063 3.268 1.00 98.62 164 GLU A N 1
ATOM 1286 C CA . GLU A 1 164 ? -6.815 -12.542 2.711 1.00 98.62 164 GLU A CA 1
ATOM 1287 C C . GLU A 1 164 ? -6.572 -11.090 3.146 1.00 98.62 164 GLU A C 1
ATOM 1289 O O . GLU A 1 164 ? -5.465 -10.740 3.558 1.00 98.62 164 GLU A O 1
ATOM 1294 N N . ILE A 1 165 ? -7.610 -10.243 3.094 1.00 98.88 165 ILE A N 1
ATOM 1295 C CA . ILE A 1 165 ? -7.514 -8.839 3.526 1.00 98.88 165 ILE A CA 1
ATOM 1296 C C . ILE A 1 165 ? -7.146 -8.770 5.008 1.00 98.88 165 ILE A C 1
ATOM 1298 O O . ILE A 1 165 ? -6.250 -8.011 5.375 1.00 98.88 165 ILE A O 1
ATOM 1302 N N . TYR A 1 166 ? -7.811 -9.572 5.842 1.00 98.75 166 TYR A N 1
ATOM 1303 C CA . TYR A 1 166 ? -7.572 -9.637 7.277 1.00 98.75 166 TYR A CA 1
ATOM 1304 C C . TYR A 1 166 ? -6.124 -10.014 7.587 1.00 98.75 166 TYR A C 1
ATOM 1306 O O . TYR A 1 166 ? -5.473 -9.319 8.362 1.00 98.75 166 TYR A O 1
ATOM 1314 N N . ALA A 1 167 ? -5.588 -11.055 6.942 1.00 98.62 167 ALA A N 1
ATOM 1315 C CA . ALA A 1 167 ? -4.217 -11.505 7.171 1.00 98.62 167 ALA A CA 1
ATOM 1316 C C . ALA A 1 167 ? -3.186 -10.401 6.871 1.00 98.62 167 ALA A C 1
ATOM 1318 O O . ALA A 1 167 ? -2.301 -10.129 7.687 1.00 98.62 167 ALA A O 1
ATOM 1319 N N . VAL A 1 168 ? -3.323 -9.715 5.730 1.00 98.81 168 VAL A N 1
ATOM 1320 C CA . VAL A 1 168 ? -2.409 -8.628 5.342 1.00 98.81 168 VAL A CA 1
ATOM 1321 C C . VAL A 1 168 ? -2.586 -7.404 6.244 1.00 98.81 168 VAL A C 1
ATOM 1323 O O . VAL A 1 168 ? -1.598 -6.806 6.677 1.00 98.81 168 VAL A O 1
ATOM 1326 N N . ALA A 1 169 ? -3.828 -7.032 6.559 1.00 98.81 169 ALA A N 1
ATOM 1327 C CA . ALA A 1 169 ? -4.133 -5.874 7.393 1.00 98.81 169 ALA A CA 1
ATOM 1328 C C . ALA A 1 169 ? -3.670 -6.062 8.847 1.00 98.81 169 ALA A C 1
ATOM 1330 O O . ALA A 1 169 ? -3.056 -5.155 9.412 1.00 98.81 169 ALA A O 1
ATOM 1331 N N . LYS A 1 170 ? -3.885 -7.251 9.421 1.00 98.56 170 LYS A N 1
ATOM 1332 C CA . LYS A 1 170 ? -3.395 -7.627 10.752 1.00 98.56 170 LYS A CA 1
ATOM 1333 C C . LYS A 1 170 ? -1.874 -7.538 10.815 1.00 98.56 170 LYS A C 1
ATOM 1335 O O . LYS A 1 170 ? -1.355 -6.801 11.650 1.00 98.56 170 LYS A O 1
ATOM 1340 N N . LYS A 1 171 ? -1.168 -8.157 9.857 1.00 98.62 171 LYS A N 1
ATOM 1341 C CA . LYS A 1 171 ? 0.301 -8.078 9.765 1.00 98.62 171 LYS A CA 1
ATOM 1342 C C . LYS A 1 171 ? 0.795 -6.631 9.649 1.00 98.62 171 LYS A C 1
ATOM 1344 O O . LYS A 1 171 ? 1.796 -6.270 10.265 1.00 98.62 171 LYS A O 1
ATOM 1349 N N . ALA A 1 172 ? 0.105 -5.785 8.878 1.00 98.62 172 ALA A N 1
ATOM 1350 C CA . ALA A 1 172 ? 0.457 -4.371 8.750 1.00 98.62 172 ALA A CA 1
ATOM 1351 C C . ALA A 1 172 ? 0.356 -3.622 10.090 1.00 98.62 172 ALA A C 1
ATOM 1353 O O . ALA A 1 172 ? 1.257 -2.852 10.421 1.00 98.62 172 ALA A O 1
ATOM 1354 N N . VAL A 1 173 ? -0.713 -3.852 10.860 1.00 98.44 173 VAL A N 1
ATOM 1355 C CA . VAL A 1 173 ? -0.914 -3.222 12.175 1.00 98.44 173 VAL A CA 1
ATOM 1356 C C . VAL A 1 173 ? 0.072 -3.752 13.212 1.00 98.44 173 VAL A C 1
ATOM 1358 O O . VAL A 1 173 ? 0.697 -2.954 13.900 1.00 98.44 173 VAL A O 1
ATOM 1361 N N . GLU A 1 174 ? 0.283 -5.065 13.293 1.00 97.69 174 GLU A N 1
ATOM 1362 C CA . GLU A 1 174 ? 1.259 -5.666 14.217 1.00 97.69 174 GLU A CA 1
ATOM 1363 C C . GLU A 1 174 ? 2.685 -5.162 13.950 1.00 97.69 174 GLU A C 1
ATOM 1365 O O . GLU A 1 174 ? 3.468 -4.923 14.870 1.00 97.69 174 GLU A O 1
ATOM 1370 N N . MET A 1 175 ? 3.029 -4.959 12.675 1.00 97.31 175 MET A N 1
ATOM 1371 C CA . MET A 1 175 ? 4.342 -4.463 12.285 1.00 97.31 175 MET A CA 1
ATOM 1372 C C . MET A 1 175 ? 4.491 -2.948 12.480 1.00 97.31 175 MET A C 1
ATOM 1374 O O . MET A 1 175 ? 5.557 -2.496 12.901 1.00 97.31 175 MET A O 1
ATOM 1378 N N . GLY A 1 176 ? 3.463 -2.171 12.132 1.00 95.88 176 GLY A N 1
ATOM 1379 C CA . GLY A 1 176 ? 3.497 -0.707 12.153 1.00 95.88 176 GLY A CA 1
ATOM 1380 C C . GLY A 1 176 ? 3.141 -0.079 13.496 1.00 95.88 176 GLY A C 1
ATOM 1381 O O . GLY A 1 176 ? 3.495 1.074 13.737 1.00 95.88 176 GLY A O 1
ATOM 1382 N N . GLY A 1 177 ? 2.461 -0.824 14.368 1.00 95.50 177 GLY A N 1
ATOM 1383 C CA . GLY A 1 177 ? 1.986 -0.346 15.659 1.00 95.50 177 GLY A CA 1
ATOM 1384 C C . GLY A 1 177 ? 1.115 0.904 15.531 1.00 95.50 177 GLY A C 1
ATOM 1385 O O . GLY A 1 177 ? 0.369 1.074 14.564 1.00 95.50 177 GLY A O 1
ATOM 1386 N N . LYS A 1 178 ? 1.249 1.808 16.505 1.00 93.44 178 LYS A N 1
ATOM 1387 C CA . LYS A 1 178 ? 0.473 3.053 16.584 1.00 93.44 178 LYS A CA 1
ATOM 1388 C C . LYS A 1 178 ? 0.732 4.027 15.434 1.00 93.44 178 LYS A C 1
ATOM 1390 O O . LYS A 1 178 ? -0.144 4.813 15.112 1.00 93.44 178 LYS A O 1
ATOM 1395 N N . ASP A 1 179 ? 1.880 3.956 14.765 1.00 92.75 179 ASP A N 1
ATOM 1396 C CA . ASP A 1 179 ? 2.233 4.868 13.665 1.00 92.75 179 ASP A CA 1
ATOM 1397 C C . ASP A 1 179 ? 1.769 4.378 12.279 1.00 92.75 179 ASP A C 1
ATOM 1399 O O . ASP A 1 179 ? 2.118 4.965 11.247 1.00 92.75 179 ASP A O 1
ATOM 1403 N N . ILE A 1 180 ? 0.998 3.287 12.217 1.00 97.31 180 ILE A N 1
ATOM 1404 C CA . ILE A 1 180 ? 0.514 2.744 10.949 1.00 97.31 180 ILE A CA 1
ATOM 1405 C C . ILE A 1 180 ? -0.413 3.732 10.228 1.00 97.31 180 ILE A C 1
ATOM 1407 O O . ILE A 1 180 ? -1.223 4.448 10.818 1.00 97.31 180 ILE A O 1
ATOM 1411 N N . THR A 1 181 ? -0.308 3.770 8.901 1.00 96.75 181 THR A N 1
ATOM 1412 C CA . THR A 1 181 ? -1.119 4.664 8.070 1.00 96.75 181 THR A CA 1
ATOM 1413 C C . THR A 1 181 ? -2.613 4.323 8.149 1.00 96.75 181 THR A C 1
ATOM 1415 O O . THR A 1 181 ? -2.995 3.154 8.098 1.00 96.75 181 THR A O 1
ATOM 1418 N N . TYR A 1 182 ? -3.472 5.353 8.145 1.00 98.06 182 TYR A N 1
ATOM 1419 C CA . TYR A 1 182 ? -4.943 5.240 8.136 1.00 98.06 182 TYR A CA 1
ATOM 1420 C C . TYR A 1 182 ? -5.515 4.248 7.104 1.00 98.06 182 TYR A C 1
ATOM 1422 O O . TYR A 1 182 ? -6.636 3.765 7.251 1.00 98.06 182 TYR A O 1
ATOM 1430 N N . LYS A 1 183 ? -4.766 3.943 6.037 1.00 98.12 183 LYS A N 1
ATOM 1431 C CA . LYS A 1 183 ? -5.188 3.069 4.933 1.00 98.12 183 LYS A CA 1
ATOM 1432 C C . LYS A 1 183 ? -5.579 1.666 5.372 1.00 98.12 183 LYS A C 1
ATOM 1434 O O . LYS A 1 183 ? -6.444 1.082 4.728 1.00 98.12 183 LYS A O 1
ATOM 1439 N N . VAL A 1 184 ? -4.984 1.157 6.452 1.00 98.44 184 VAL A N 1
ATOM 1440 C CA . VAL A 1 184 ? -5.278 -0.186 6.970 1.00 98.44 184 VAL A CA 1
ATOM 1441 C C . VAL A 1 184 ? -6.582 -0.251 7.767 1.00 98.44 184 VAL A C 1
ATOM 1443 O O . VAL A 1 184 ? -7.193 -1.312 7.830 1.00 98.44 184 VAL A O 1
ATOM 1446 N N . LEU A 1 185 ? -7.045 0.875 8.327 1.00 98.69 185 LEU A N 1
ATOM 1447 C CA . LEU A 1 185 ? -8.121 0.884 9.325 1.00 98.69 185 LEU A CA 1
ATOM 1448 C C . LEU A 1 185 ? -9.425 0.287 8.784 1.00 98.69 185 LEU A C 1
ATOM 1450 O O . LEU A 1 185 ? -9.979 -0.643 9.360 1.00 98.69 185 LEU A O 1
ATOM 1454 N N . HIS A 1 186 ? -9.905 0.786 7.639 1.00 98.56 186 HIS A N 1
ATOM 1455 C CA . HIS A 1 186 ? -11.164 0.308 7.054 1.00 98.56 186 HIS A CA 1
ATOM 1456 C C . HIS A 1 186 ? -11.061 -1.128 6.500 1.00 98.56 186 HIS A C 1
ATOM 1458 O O . HIS A 1 186 ? -11.940 -1.924 6.828 1.00 98.56 186 HIS A O 1
ATOM 1464 N N . PRO A 1 187 ? -10.013 -1.505 5.735 1.00 98.69 187 PRO A N 1
ATOM 1465 C CA . PRO A 1 187 ? -9.805 -2.895 5.327 1.00 98.69 187 PRO A CA 1
ATOM 1466 C C . PRO A 1 187 ? -9.767 -3.880 6.498 1.00 98.69 187 PRO A C 1
ATOM 1468 O O . PRO A 1 187 ? -10.423 -4.920 6.432 1.00 98.69 187 PRO A O 1
ATOM 1471 N N . TYR A 1 188 ? -9.051 -3.554 7.580 1.00 98.75 188 TYR A N 1
ATOM 1472 C CA . TYR A 1 188 ? -8.975 -4.426 8.752 1.00 98.75 188 TYR A CA 1
ATOM 1473 C C . TYR A 1 188 ? -10.356 -4.561 9.402 1.00 98.75 188 TYR A C 1
ATOM 1475 O O . TYR A 1 188 ? -10.881 -5.664 9.503 1.00 98.75 188 TYR A O 1
ATOM 1483 N N . ALA A 1 189 ? -11.001 -3.446 9.737 1.00 98.75 189 ALA A N 1
ATOM 1484 C CA . ALA A 1 189 ? -12.318 -3.451 10.366 1.00 98.75 189 ALA A CA 1
ATOM 1485 C C . ALA A 1 189 ? -13.367 -4.241 9.570 1.00 98.75 189 ALA A C 1
ATOM 1487 O O . ALA A 1 189 ? -14.075 -5.082 10.115 1.00 98.75 189 ALA A O 1
ATOM 1488 N N . SER A 1 190 ? -13.442 -4.003 8.259 1.00 98.75 190 SER A N 1
ATOM 1489 C CA . SER A 1 190 ? -14.418 -4.680 7.406 1.00 98.75 190 SER A CA 1
ATOM 1490 C C . SER A 1 190 ? -14.150 -6.184 7.320 1.00 98.75 190 SER A C 1
ATOM 1492 O O . SER A 1 190 ? -15.081 -6.984 7.405 1.00 98.75 190 SER A O 1
ATOM 1494 N N . SER A 1 191 ? -12.881 -6.580 7.196 1.00 98.75 191 SER A N 1
ATOM 1495 C CA . SER A 1 191 ? -12.511 -7.991 7.083 1.00 98.75 191 SER A CA 1
ATOM 1496 C C . SER A 1 191 ? -12.685 -8.764 8.392 1.00 98.75 191 SER A C 1
ATOM 1498 O O . SER A 1 191 ? -13.233 -9.863 8.359 1.00 98.75 191 SER A O 1
ATOM 1500 N N . VAL A 1 192 ? -12.316 -8.194 9.547 1.00 98.62 192 VAL A N 1
ATOM 1501 C CA . VAL A 1 192 ? -12.508 -8.863 10.847 1.00 98.62 192 VAL A CA 1
ATOM 1502 C C . VAL A 1 192 ? -13.987 -9.022 11.198 1.00 98.62 192 VAL A C 1
ATOM 1504 O O . VAL A 1 192 ? -14.384 -10.091 11.654 1.00 98.62 192 VAL A O 1
ATOM 1507 N N . VAL A 1 193 ? -14.822 -8.013 10.918 1.00 98.56 193 VAL A N 1
ATOM 1508 C CA . VAL A 1 193 ? -16.278 -8.097 11.125 1.00 98.56 193 VAL A CA 1
ATOM 1509 C C . VAL A 1 193 ? -16.885 -9.190 10.249 1.00 98.56 193 VAL A C 1
ATOM 1511 O O . VAL A 1 193 ? -17.644 -10.018 10.748 1.00 98.56 193 VAL A O 1
ATOM 1514 N N . ALA A 1 194 ? -16.515 -9.248 8.967 1.00 98.50 194 ALA A N 1
ATOM 1515 C CA . ALA A 1 194 ? -17.004 -10.287 8.063 1.00 98.50 194 ALA A CA 1
ATOM 1516 C C . ALA A 1 194 ? -16.587 -11.699 8.517 1.00 98.50 194 ALA A C 1
ATOM 1518 O O . ALA A 1 194 ? -17.388 -12.631 8.467 1.00 98.50 194 ALA A O 1
ATOM 1519 N N . LEU A 1 195 ? -15.349 -11.868 8.995 1.00 98.56 195 LEU A N 1
ATOM 1520 C CA . LEU A 1 195 ? -14.878 -13.150 9.523 1.00 98.56 195 LEU A CA 1
ATOM 1521 C C . LEU A 1 195 ? -15.560 -13.532 10.841 1.00 98.56 195 LEU A C 1
ATOM 1523 O O . LEU A 1 195 ? -15.835 -14.713 11.050 1.00 98.56 195 LEU A O 1
ATOM 1527 N N . TYR A 1 196 ? -15.866 -12.561 11.703 1.00 98.38 196 TYR A N 1
ATOM 1528 C CA . TYR A 1 196 ? -16.649 -12.789 12.916 1.00 98.38 196 TYR A CA 1
ATOM 1529 C C . TYR A 1 196 ? -18.073 -13.255 12.589 1.00 98.38 196 TYR A C 1
ATOM 1531 O O . TYR A 1 196 ? -18.509 -14.284 13.098 1.00 98.38 196 TYR A O 1
ATOM 1539 N N . GLN A 1 197 ? -18.765 -12.571 11.670 1.00 97.88 197 GLN A N 1
ATOM 1540 C CA . GLN A 1 197 ? -20.101 -12.971 11.202 1.00 97.88 197 GLN A CA 1
ATOM 1541 C C . GLN A 1 197 ? -20.110 -14.382 10.598 1.00 97.88 197 GLN A C 1
ATOM 1543 O O . GLN A 1 197 ? -21.082 -15.116 10.746 1.00 97.88 197 GLN A O 1
ATOM 1548 N N . ALA A 1 198 ? -19.014 -14.782 9.950 1.00 98.00 198 ALA A N 1
ATOM 1549 C CA . ALA A 1 198 ? -18.829 -16.125 9.406 1.00 98.00 198 ALA A CA 1
ATOM 1550 C C . ALA A 1 198 ? -18.379 -17.174 10.450 1.00 98.00 198 ALA A C 1
ATOM 1552 O O . ALA A 1 198 ? -18.076 -18.310 10.076 1.00 98.00 198 ALA A O 1
ATOM 1553 N N . GLY A 1 199 ? -18.264 -16.810 11.733 1.00 97.69 199 GLY A N 1
ATOM 1554 C CA . GLY A 1 199 ? -17.801 -17.693 12.810 1.00 97.69 199 GLY A CA 1
ATOM 1555 C C . GLY A 1 199 ? -16.334 -18.124 12.690 1.00 97.69 199 GLY A C 1
ATOM 1556 O O . GLY A 1 199 ? -15.935 -19.122 13.284 1.00 97.69 199 GLY A O 1
ATOM 1557 N N . LYS A 1 200 ? -15.528 -17.418 11.886 1.00 98.06 200 LYS A N 1
ATOM 1558 C CA . LYS A 1 200 ? -14.108 -17.731 11.633 1.00 98.06 200 LYS A CA 1
ATOM 1559 C C . LYS A 1 200 ? -13.149 -17.005 12.572 1.00 98.06 200 LYS A C 1
ATOM 1561 O O . LYS A 1 200 ? -12.007 -17.429 12.703 1.00 98.06 200 LYS A O 1
ATOM 1566 N N . VAL A 1 201 ? -13.606 -15.930 13.206 1.00 96.94 201 VAL A N 1
ATOM 1567 C CA . VAL A 1 201 ? -12.875 -15.167 14.225 1.00 96.94 201 VAL A CA 1
ATOM 1568 C C . VAL A 1 201 ? -13.770 -15.063 15.463 1.00 96.94 201 VAL A C 1
ATOM 1570 O O . VAL A 1 201 ? -14.964 -14.810 15.300 1.00 96.94 201 VAL A O 1
ATOM 1573 N N . PRO A 1 202 ? -13.260 -15.263 16.692 1.00 97.50 202 PRO A N 1
ATOM 1574 C CA . PRO A 1 202 ? -14.062 -15.132 17.906 1.00 97.50 202 PRO A CA 1
ATOM 1575 C C . PRO A 1 202 ? -14.401 -13.667 18.226 1.00 97.50 202 PRO A C 1
ATOM 1577 O O . PRO A 1 202 ? -13.668 -12.743 17.872 1.00 97.50 202 PRO A O 1
ATOM 1580 N N . ALA A 1 203 ? -15.488 -13.449 18.975 1.00 96.56 203 ALA A N 1
ATOM 1581 C CA . ALA A 1 203 ? -15.944 -12.108 19.366 1.00 96.56 203 ALA A CA 1
ATOM 1582 C C . ALA A 1 203 ? -14.866 -11.299 20.109 1.00 96.56 203 ALA A C 1
ATOM 1584 O O . ALA A 1 203 ? -14.756 -10.090 19.925 1.00 96.56 203 ALA A O 1
ATOM 1585 N N . GLU A 1 204 ? -14.061 -11.962 20.943 1.00 97.38 204 GLU A N 1
ATOM 1586 C CA . GLU A 1 204 ? -12.958 -11.329 21.671 1.00 97.38 204 GLU A CA 1
ATOM 1587 C C . GLU A 1 204 ? -11.924 -10.713 20.719 1.00 97.38 204 GLU A C 1
ATOM 1589 O O . GLU A 1 204 ? -11.502 -9.576 20.914 1.00 97.38 204 GLU A O 1
ATOM 1594 N N . GLU A 1 205 ? -11.547 -11.429 19.660 1.00 96.56 205 GLU A N 1
ATOM 1595 C CA . GLU A 1 205 ? -10.572 -10.941 18.685 1.00 96.56 205 GLU A CA 1
ATOM 1596 C C . GLU A 1 205 ? -11.142 -9.790 17.846 1.00 96.56 205 GLU A C 1
ATOM 1598 O O . GLU A 1 205 ? -10.439 -8.812 17.592 1.00 96.56 205 GLU A O 1
ATOM 1603 N N . ALA A 1 206 ? -12.432 -9.837 17.496 1.00 97.31 206 ALA A N 1
ATOM 1604 C CA . ALA A 1 206 ? -13.103 -8.719 16.836 1.00 97.31 206 ALA A CA 1
ATOM 1605 C C . ALA A 1 206 ? -13.144 -7.455 17.718 1.00 97.31 206 ALA A C 1
ATOM 1607 O O . ALA A 1 206 ? -12.874 -6.361 17.222 1.00 97.31 206 ALA A O 1
ATOM 1608 N N . ARG A 1 207 ? -13.411 -7.594 19.026 1.00 97.56 207 ARG A N 1
ATOM 1609 C CA . ARG A 1 207 ? -13.381 -6.473 19.987 1.00 97.56 207 ARG A CA 1
ATOM 1610 C C . ARG A 1 207 ? -11.975 -5.905 20.161 1.00 97.56 207 ARG A C 1
ATOM 1612 O O . ARG A 1 207 ? -11.798 -4.701 20.044 1.00 97.56 207 ARG A O 1
ATOM 1619 N N . LYS A 1 208 ? -10.961 -6.761 20.326 1.00 97.69 208 LYS A N 1
ATOM 1620 C CA . LYS A 1 208 ? -9.557 -6.315 20.391 1.00 97.69 208 LYS A CA 1
ATOM 1621 C C . LYS A 1 208 ? -9.149 -5.541 19.140 1.00 97.69 208 LYS A C 1
ATOM 1623 O O . LYS A 1 208 ? -8.464 -4.529 19.249 1.00 97.69 208 LYS A O 1
ATOM 1628 N N . ALA A 1 209 ? -9.578 -5.991 17.959 1.00 97.88 209 ALA A N 1
ATOM 1629 C CA . ALA A 1 209 ? -9.340 -5.259 16.721 1.00 97.88 209 ALA A CA 1
ATOM 1630 C C . ALA A 1 209 ? -10.065 -3.903 16.713 1.00 97.88 209 ALA A C 1
ATOM 1632 O O . ALA A 1 209 ? -9.466 -2.907 16.320 1.00 97.88 209 ALA A O 1
ATOM 1633 N N . HIS A 1 210 ? -11.321 -3.837 17.165 1.00 98.38 210 HIS A N 1
ATOM 1634 C CA . HIS A 1 210 ? -12.053 -2.573 17.295 1.00 98.38 210 HIS A CA 1
ATOM 1635 C C . HIS A 1 210 ? -11.318 -1.570 18.192 1.00 98.38 210 HIS A C 1
ATOM 1637 O O . HIS A 1 210 ? -11.098 -0.431 17.774 1.00 98.38 210 HIS A O 1
ATOM 1643 N N . ASP A 1 211 ? -10.918 -1.990 19.391 1.00 98.25 211 ASP A N 1
ATOM 1644 C CA . ASP A 1 211 ? -10.291 -1.109 20.379 1.00 98.25 211 ASP A CA 1
ATOM 1645 C C . ASP A 1 211 ? -8.932 -0.621 19.872 1.00 98.25 211 ASP A C 1
ATOM 1647 O O . ASP A 1 211 ? -8.706 0.582 19.752 1.00 98.25 211 ASP A O 1
ATOM 1651 N N . LEU A 1 212 ? -8.087 -1.546 19.404 1.00 98.19 212 LEU A N 1
ATOM 1652 C CA . LEU A 1 212 ? -6.778 -1.225 18.837 1.00 98.19 212 LEU A CA 1
ATOM 1653 C C . LEU A 1 212 ? -6.866 -0.230 17.674 1.00 98.19 212 LEU A C 1
ATOM 1655 O O . LEU A 1 212 ? -6.051 0.686 17.565 1.00 98.19 212 LEU A O 1
ATOM 1659 N N . LEU A 1 213 ? -7.820 -0.416 16.762 1.00 98.50 213 LEU A N 1
ATOM 1660 C CA . LEU A 1 213 ? -7.928 0.464 15.606 1.00 98.50 213 LEU A CA 1
ATOM 1661 C C . LEU A 1 213 ? -8.492 1.846 15.975 1.00 98.50 213 LEU A C 1
ATOM 1663 O O . LEU A 1 213 ? -8.139 2.824 15.310 1.00 98.50 213 LEU A O 1
ATOM 1667 N N . ASN A 1 214 ? -9.344 1.946 17.005 1.00 98.44 214 ASN A N 1
ATOM 1668 C CA . ASN A 1 214 ? -9.774 3.240 17.541 1.00 98.44 214 ASN A CA 1
ATOM 1669 C C . ASN A 1 214 ? -8.604 3.964 18.208 1.00 98.44 214 ASN A C 1
ATOM 1671 O O . ASN A 1 214 ? -8.388 5.128 17.882 1.00 98.44 214 ASN A O 1
ATOM 1675 N N . ASP A 1 215 ? -7.803 3.266 19.014 1.00 98.31 215 ASP A N 1
ATOM 1676 C CA . ASP A 1 215 ? -6.606 3.829 19.647 1.00 98.31 215 ASP A CA 1
ATOM 1677 C C . ASP A 1 215 ? -5.624 4.371 18.601 1.00 98.31 215 ASP A C 1
ATOM 1679 O O . ASP A 1 215 ? -5.173 5.511 18.687 1.00 98.31 215 ASP A O 1
ATOM 1683 N N . ILE A 1 216 ? -5.340 3.591 17.549 1.00 98.38 216 ILE A N 1
ATOM 1684 C CA . ILE A 1 216 ? -4.493 4.039 16.432 1.00 98.38 216 ILE A CA 1
ATOM 1685 C C . ILE A 1 216 ? -5.077 5.296 15.785 1.00 98.38 216 ILE A C 1
ATOM 1687 O O . ILE A 1 216 ? -4.334 6.222 15.453 1.00 98.38 216 ILE A O 1
ATOM 1691 N N . ALA A 1 217 ? -6.388 5.325 15.540 1.00 98.44 217 ALA A N 1
ATOM 1692 C CA . ALA A 1 217 ? -7.015 6.472 14.905 1.00 98.44 217 ALA A CA 1
ATOM 1693 C C . ALA A 1 217 ? -6.926 7.724 15.784 1.00 98.44 217 ALA A C 1
ATOM 1695 O O . ALA A 1 217 ? -6.531 8.769 15.274 1.00 98.44 217 ALA A O 1
ATOM 1696 N N . ASP A 1 218 ? -7.241 7.611 17.071 1.00 98.31 218 ASP A N 1
ATOM 1697 C CA . ASP A 1 218 ? -7.265 8.734 18.009 1.00 98.31 218 ASP A CA 1
ATOM 1698 C C . ASP A 1 218 ? -5.871 9.292 18.275 1.00 98.31 218 ASP A C 1
ATOM 1700 O O . ASP A 1 218 ? -5.662 10.495 18.108 1.00 98.31 218 ASP A O 1
ATOM 1704 N N . ASP A 1 219 ? -4.892 8.424 18.538 1.00 97.81 219 ASP A N 1
ATOM 1705 C CA . ASP A 1 219 ? -3.500 8.835 18.734 1.00 97.81 219 ASP A CA 1
ATOM 1706 C C . ASP A 1 219 ? -2.968 9.597 17.510 1.00 97.81 219 ASP A C 1
ATOM 1708 O O . ASP A 1 219 ? -2.279 10.611 17.640 1.00 97.81 219 ASP A O 1
ATOM 1712 N N . ASN A 1 220 ? -3.302 9.145 16.294 1.00 98.19 220 ASN A N 1
ATOM 1713 C CA . ASN A 1 220 ? -2.861 9.829 15.081 1.00 98.19 220 ASN A CA 1
ATOM 1714 C C . ASN A 1 220 ? -3.649 11.105 14.779 1.00 98.19 220 ASN A C 1
ATOM 1716 O O . ASN A 1 220 ? -3.070 12.016 14.194 1.00 98.19 220 ASN A O 1
ATOM 1720 N N . ILE A 1 221 ? -4.930 11.203 15.140 1.00 98.44 221 ILE A N 1
ATOM 1721 C CA . ILE A 1 221 ? -5.691 12.456 15.005 1.00 98.44 221 ILE A CA 1
ATOM 1722 C C . ILE A 1 221 ? -5.034 13.528 15.873 1.00 98.44 221 ILE A C 1
ATOM 1724 O O . ILE A 1 221 ? -4.605 14.551 15.337 1.00 98.44 221 ILE A O 1
ATOM 1728 N N . ILE A 1 222 ? -4.845 13.230 17.163 1.00 98.06 222 ILE A N 1
ATOM 1729 C CA . ILE A 1 222 ? -4.231 14.138 18.141 1.00 98.06 222 ILE A CA 1
ATOM 1730 C C . ILE A 1 222 ? -2.830 14.539 17.676 1.00 98.06 222 ILE A C 1
ATOM 1732 O O . ILE A 1 222 ? -2.542 15.720 17.496 1.00 98.06 222 ILE A O 1
ATOM 1736 N N . LYS A 1 223 ? -1.979 13.557 17.353 1.00 97.81 223 LYS A N 1
ATOM 1737 C CA . LYS A 1 223 ? -0.613 13.803 16.871 1.00 97.81 223 LYS A CA 1
ATOM 1738 C C . LYS A 1 223 ? -0.569 14.704 15.635 1.00 97.81 223 LYS A C 1
ATOM 1740 O O . LYS A 1 223 ? 0.339 15.522 15.498 1.00 97.81 223 LYS A O 1
ATOM 1745 N N . GLN A 1 224 ? -1.493 14.540 14.686 1.00 98.19 224 GLN A N 1
ATOM 1746 C CA . GLN A 1 224 ? -1.516 15.374 13.481 1.00 98.19 224 GLN A CA 1
ATOM 1747 C C . GLN A 1 224 ? -2.056 16.782 13.754 1.00 98.19 224 GLN A C 1
ATOM 1749 O O . GLN A 1 224 ? -1.590 17.725 13.118 1.00 98.19 224 GLN A O 1
ATOM 1754 N N . GLU A 1 225 ? -2.982 16.947 14.695 1.00 98.12 225 GLU A N 1
ATOM 1755 C CA . GLU A 1 225 ? -3.474 18.261 15.129 1.00 98.12 225 GLU A CA 1
ATOM 1756 C C . GLU A 1 225 ? -2.391 19.046 15.876 1.00 98.12 225 GLU A C 1
ATOM 1758 O O . GLU A 1 225 ? -2.130 20.203 15.549 1.00 98.12 225 GLU A O 1
ATOM 1763 N N . GLU A 1 226 ? -1.657 18.395 16.780 1.00 98.31 226 GLU A N 1
ATOM 1764 C CA . GLU A 1 226 ? -0.493 18.985 17.452 1.00 98.31 226 GLU A CA 1
ATOM 1765 C C . GLU A 1 226 ? 0.595 19.403 16.452 1.00 98.31 226 GLU A C 1
ATOM 1767 O O . GLU A 1 226 ? 1.144 20.505 16.535 1.00 98.31 226 GLU A O 1
ATOM 1772 N N . LEU A 1 227 ? 0.885 18.555 15.456 1.00 98.00 227 LEU A N 1
ATOM 1773 C CA . LEU A 1 227 ? 1.815 18.901 14.378 1.00 98.00 227 LEU A CA 1
ATOM 1774 C C . LEU A 1 227 ? 1.313 20.083 13.545 1.00 98.00 227 LEU A C 1
ATOM 1776 O O . LEU A 1 227 ? 2.123 20.922 13.153 1.00 98.00 227 LEU A O 1
ATOM 1780 N N . ALA A 1 228 ? 0.013 20.156 13.255 1.00 98.12 228 ALA A N 1
ATOM 1781 C CA . ALA A 1 228 ? -0.560 21.282 12.530 1.00 98.12 228 ALA A CA 1
ATOM 1782 C C . ALA A 1 228 ? -0.372 22.589 13.311 1.00 98.12 228 ALA A C 1
ATOM 1784 O O . ALA A 1 228 ? 0.165 23.540 12.747 1.00 98.12 228 ALA A O 1
ATOM 1785 N N . ASN A 1 229 ? -0.698 22.599 14.607 1.00 98.25 229 ASN A N 1
ATOM 1786 C CA . ASN A 1 229 ? -0.518 23.762 15.482 1.00 98.25 229 ASN A CA 1
ATOM 1787 C C . ASN A 1 229 ? 0.945 24.217 15.518 1.00 98.25 229 ASN A C 1
ATOM 1789 O O . ASN A 1 229 ? 1.243 25.375 15.230 1.00 98.25 229 ASN A O 1
ATOM 1793 N N . LYS A 1 230 ? 1.876 23.281 15.734 1.00 98.44 230 LYS A N 1
ATOM 1794 C CA . LYS A 1 230 ? 3.315 23.565 15.681 1.00 98.44 230 LYS A CA 1
ATOM 1795 C C . LYS A 1 230 ? 3.736 24.185 14.343 1.00 98.44 230 LYS A C 1
ATOM 1797 O O . LYS A 1 230 ? 4.517 25.131 14.303 1.00 98.44 230 LYS A O 1
ATOM 1802 N N . TYR A 1 231 ? 3.248 23.658 13.221 1.00 98.38 231 TYR A N 1
ATOM 1803 C CA . TYR A 1 231 ? 3.600 24.195 11.905 1.00 98.38 231 TYR A CA 1
ATOM 1804 C C . TYR A 1 231 ? 2.961 25.553 11.610 1.00 98.38 231 TYR A C 1
ATOM 1806 O O . TYR A 1 231 ? 3.547 26.315 10.839 1.00 98.38 231 TYR A O 1
ATOM 1814 N N . ALA A 1 232 ? 1.815 25.868 12.214 1.00 97.88 232 ALA A N 1
ATOM 1815 C CA . ALA A 1 232 ? 1.224 27.198 12.156 1.00 97.88 232 ALA A CA 1
ATOM 1816 C C . ALA A 1 232 ? 2.102 28.221 12.901 1.00 97.88 232 ALA A C 1
ATOM 1818 O O . ALA A 1 232 ? 2.418 29.274 12.345 1.00 97.88 232 ALA A O 1
ATOM 1819 N N . GLU A 1 233 ? 2.592 27.877 14.099 1.00 98.06 233 GLU A N 1
ATOM 1820 C CA . GLU A 1 233 ? 3.544 28.699 14.869 1.00 98.06 233 GLU A CA 1
ATOM 1821 C C . GLU A 1 233 ? 4.862 28.924 14.106 1.00 98.06 233 GLU A C 1
ATOM 1823 O O . GLU A 1 233 ? 5.369 30.043 14.030 1.00 98.06 233 GLU A O 1
ATOM 1828 N N . GLU A 1 234 ? 5.376 27.880 13.445 1.00 98.06 234 GLU A N 1
ATOM 1829 C CA . GLU A 1 234 ? 6.552 27.951 12.563 1.00 98.06 234 GLU A CA 1
ATOM 1830 C C . GLU A 1 234 ? 6.284 28.692 11.231 1.00 98.06 234 GLU A C 1
ATOM 1832 O O . GLU A 1 234 ? 7.182 28.787 10.388 1.00 98.06 234 GLU A O 1
ATOM 1837 N N . LYS A 1 235 ? 5.059 29.186 10.990 1.00 97.56 235 LYS A N 1
ATOM 1838 C CA . LYS A 1 235 ? 4.613 29.805 9.725 1.00 97.56 235 LYS A CA 1
ATOM 1839 C C . LYS A 1 235 ? 4.858 28.915 8.496 1.00 97.56 235 LYS A C 1
ATOM 1841 O O . LYS A 1 235 ? 5.125 29.391 7.390 1.00 97.56 235 LYS A O 1
ATOM 1846 N N . ASN A 1 236 ? 4.750 27.597 8.662 1.00 98.00 236 ASN A N 1
ATOM 1847 C CA . ASN A 1 236 ? 4.960 26.597 7.618 1.00 98.00 236 ASN A CA 1
ATOM 1848 C C . ASN A 1 236 ? 3.635 26.049 7.067 1.00 98.00 236 ASN A C 1
ATOM 1850 O O . ASN A 1 236 ? 3.311 24.866 7.226 1.00 98.00 236 ASN A O 1
ATOM 1854 N N . ALA A 1 237 ? 2.910 26.893 6.329 1.00 97.69 237 ALA A N 1
ATOM 1855 C CA . ALA A 1 237 ? 1.570 26.594 5.808 1.00 97.69 237 ALA A CA 1
ATOM 1856 C C . ALA A 1 237 ? 1.476 25.265 5.027 1.00 97.69 237 ALA A C 1
ATOM 1858 O O . ALA A 1 237 ? 0.466 24.563 5.063 1.00 97.69 237 ALA A O 1
ATOM 1859 N N . LYS A 1 238 ? 2.545 24.859 4.323 1.00 98.00 238 LYS A N 1
ATOM 1860 C CA . LYS A 1 238 ? 2.559 23.596 3.563 1.00 98.00 238 LYS A CA 1
ATOM 1861 C C . LYS A 1 238 ? 2.556 22.368 4.471 1.00 98.00 238 LYS A C 1
ATOM 1863 O O . LYS A 1 238 ? 1.915 21.367 4.135 1.00 98.00 238 LYS A O 1
ATOM 1868 N N . LYS A 1 239 ? 3.326 22.395 5.561 1.00 97.94 239 LYS A N 1
ATOM 1869 C CA . LYS A 1 239 ? 3.374 21.281 6.514 1.00 97.94 239 LYS A CA 1
ATOM 1870 C C . LYS A 1 239 ? 2.130 21.265 7.395 1.00 97.94 239 LYS A C 1
ATOM 1872 O O . LYS A 1 239 ? 1.568 20.190 7.569 1.00 97.94 239 LYS A O 1
ATOM 1877 N N . GLU A 1 240 ? 1.669 22.433 7.834 1.00 98.19 240 GLU A N 1
ATOM 1878 C CA . GLU A 1 240 ? 0.409 22.604 8.564 1.00 98.19 240 GLU A CA 1
ATOM 1879 C C . GLU A 1 240 ? -0.759 21.997 7.782 1.00 98.19 240 GLU A C 1
ATOM 1881 O O . GLU A 1 240 ? -1.404 21.057 8.247 1.00 98.19 240 GLU A O 1
ATOM 1886 N N . LYS A 1 241 ? -0.965 22.441 6.533 1.00 98.19 241 LYS A N 1
ATOM 1887 C CA . LYS A 1 241 ? -2.023 21.907 5.668 1.00 98.19 241 LYS A CA 1
ATOM 1888 C C . LYS A 1 241 ? -1.941 20.387 5.544 1.00 98.19 241 LYS A C 1
ATOM 1890 O O . LYS A 1 241 ? -2.959 19.705 5.576 1.00 98.19 241 LYS A O 1
ATOM 1895 N N . ARG A 1 242 ? -0.731 19.842 5.391 1.00 97.62 242 ARG A N 1
ATOM 1896 C CA . ARG A 1 242 ? -0.530 18.395 5.274 1.00 97.62 242 ARG A CA 1
ATOM 1897 C C . ARG A 1 242 ? -0.913 17.655 6.557 1.00 97.62 242 ARG A C 1
ATOM 1899 O O . ARG A 1 242 ? -1.510 16.590 6.448 1.00 97.62 242 ARG A O 1
ATOM 1906 N N . ALA A 1 243 ? -0.550 18.177 7.723 1.00 97.94 243 ALA A N 1
ATOM 1907 C CA . ALA A 1 243 ? -0.902 17.577 9.005 1.00 97.94 243 ALA A CA 1
ATOM 1908 C C . ALA A 1 243 ? -2.428 17.601 9.209 1.00 97.94 243 ALA A C 1
ATOM 1910 O O . ALA A 1 243 ? -3.035 16.556 9.437 1.00 97.94 243 ALA A O 1
ATOM 1911 N N . ASN A 1 244 ? -3.072 18.738 8.924 1.00 98.25 244 ASN A N 1
ATOM 1912 C CA . ASN A 1 244 ? -4.533 18.866 8.905 1.00 98.25 244 ASN A CA 1
ATOM 1913 C C . ASN A 1 244 ? -5.211 17.872 7.946 1.00 98.25 244 ASN A C 1
ATOM 1915 O O . ASN A 1 244 ? -6.213 17.243 8.292 1.00 98.25 244 ASN A O 1
ATOM 1919 N N . ASP A 1 245 ? -4.671 17.701 6.737 1.00 98.25 245 ASP A N 1
ATOM 1920 C CA . ASP A 1 245 ? -5.187 16.728 5.770 1.00 98.25 245 ASP A CA 1
ATOM 1921 C C . ASP A 1 245 ? -5.067 15.287 6.311 1.00 98.25 245 ASP A C 1
ATOM 1923 O O . ASP A 1 245 ? -5.972 14.477 6.100 1.00 98.25 245 ASP A O 1
ATOM 1927 N N . TYR A 1 246 ? -3.988 14.957 7.034 1.00 97.50 246 TYR A N 1
ATOM 1928 C CA . TYR A 1 246 ? -3.833 13.646 7.669 1.00 97.50 246 TYR A CA 1
ATOM 1929 C C . TYR A 1 246 ? -4.783 13.430 8.848 1.00 97.50 246 TYR A C 1
ATOM 1931 O O . TYR A 1 246 ? -5.409 12.371 8.872 1.00 97.50 246 TYR A O 1
ATOM 1939 N N . SER A 1 247 ? -4.955 14.400 9.758 1.00 98.19 247 SER A N 1
ATOM 1940 C CA . SER A 1 247 ? -5.960 14.310 10.838 1.00 98.19 247 SER A CA 1
ATOM 1941 C C . SER A 1 247 ? -7.341 13.988 10.249 1.00 98.19 247 SER A C 1
ATOM 1943 O O . SER A 1 247 ? -7.940 12.958 10.564 1.00 98.19 247 SER A O 1
ATOM 1945 N N . LYS A 1 248 ? -7.780 14.754 9.237 1.00 98.44 248 LYS A N 1
ATOM 1946 C CA . LYS A 1 248 ? -9.057 14.518 8.535 1.00 98.44 248 LYS A CA 1
ATOM 1947 C C . LYS A 1 248 ? -9.170 13.114 7.937 1.00 98.44 248 LYS A C 1
ATOM 1949 O O . LYS A 1 248 ? -10.264 12.544 7.902 1.00 98.44 248 LYS A O 1
ATOM 1954 N N . LEU A 1 249 ? -8.072 12.554 7.428 1.00 98.12 249 LEU A N 1
ATOM 1955 C CA . LEU A 1 249 ? -8.057 11.198 6.877 1.00 98.12 249 LEU A CA 1
ATOM 1956 C C . LEU A 1 249 ? -8.229 10.140 7.970 1.00 98.12 249 LEU A C 1
ATOM 1958 O O . LEU A 1 249 ? -9.043 9.237 7.774 1.00 98.12 249 LEU A O 1
ATOM 1962 N N . TYR A 1 250 ? -7.546 10.263 9.110 1.00 98.38 250 TYR A N 1
ATOM 1963 C CA . TYR A 1 250 ? -7.757 9.358 10.244 1.00 98.38 250 TYR A CA 1
ATOM 1964 C C . TYR A 1 250 ? -9.189 9.455 10.776 1.00 98.38 250 TYR A C 1
ATOM 1966 O O . TYR A 1 250 ? -9.860 8.427 10.851 1.00 98.38 250 TYR A O 1
ATOM 1974 N N . THR A 1 251 ? -9.723 10.662 10.986 1.00 98.50 251 THR A N 1
ATOM 1975 C CA . THR A 1 251 ? -11.122 10.873 11.406 1.00 98.50 251 THR A CA 1
ATOM 1976 C C . THR A 1 251 ? -12.107 10.207 10.447 1.00 98.50 251 THR A C 1
ATOM 1978 O O . THR A 1 251 ? -12.994 9.451 10.848 1.00 98.50 251 THR A O 1
ATOM 1981 N N . LYS A 1 252 ? -11.921 10.410 9.138 1.00 98.31 252 LYS A N 1
ATOM 1982 C CA . LYS A 1 252 ? -12.763 9.794 8.106 1.00 98.31 252 LYS A CA 1
ATOM 1983 C C . LYS A 1 252 ? -12.707 8.266 8.137 1.00 98.31 252 LYS A C 1
ATOM 1985 O O . LYS A 1 252 ? -13.733 7.618 7.919 1.00 98.31 252 LYS A O 1
ATOM 1990 N N . TYR A 1 253 ? -11.528 7.681 8.337 1.00 98.12 253 TYR A N 1
ATOM 1991 C CA . TYR A 1 253 ? -11.372 6.227 8.371 1.00 98.12 253 TYR A CA 1
ATOM 1992 C C . TYR A 1 253 ? -11.874 5.624 9.685 1.00 98.12 253 TYR A C 1
ATOM 1994 O O . TYR A 1 253 ? -12.514 4.578 9.614 1.00 98.12 253 TYR A O 1
ATOM 2002 N N . LYS A 1 254 ? -11.717 6.313 10.824 1.00 98.19 254 LYS A N 1
ATOM 2003 C CA . LYS A 1 254 ? -12.335 5.949 12.109 1.00 98.19 254 LYS A CA 1
ATOM 2004 C C . LYS A 1 254 ? -13.848 5.809 11.969 1.00 98.19 254 LYS A C 1
ATOM 2006 O O . LYS A 1 254 ? -14.410 4.769 12.296 1.00 98.19 254 LYS A O 1
ATOM 2011 N N . ILE A 1 255 ? -14.507 6.813 11.380 1.00 98.38 255 ILE A N 1
ATOM 2012 C CA . ILE A 1 255 ? -15.961 6.791 11.143 1.00 98.38 255 ILE A CA 1
ATOM 2013 C C . ILE A 1 255 ? -16.366 5.580 10.289 1.00 98.38 255 ILE A C 1
ATOM 2015 O O . ILE A 1 255 ? -17.336 4.890 10.602 1.00 98.38 255 ILE A O 1
ATOM 2019 N N . ARG A 1 256 ? -15.631 5.309 9.203 1.00 97.50 256 ARG A N 1
ATOM 2020 C CA . ARG A 1 256 ? -15.925 4.184 8.297 1.00 97.50 256 ARG A CA 1
ATOM 2021 C C . ARG A 1 256 ? -15.763 2.837 8.978 1.00 97.50 256 ARG A C 1
ATOM 2023 O O . ARG A 1 256 ? -16.642 1.998 8.856 1.00 97.50 256 ARG A O 1
ATOM 2030 N N . MET A 1 257 ? -14.664 2.655 9.694 1.00 97.00 257 MET A N 1
ATOM 2031 C CA . MET A 1 257 ? -14.397 1.454 10.469 1.00 97.00 257 MET A CA 1
ATOM 2032 C C . MET A 1 257 ? -15.469 1.218 11.534 1.00 97.00 257 MET A C 1
ATOM 2034 O O . MET A 1 257 ? -16.025 0.129 11.593 1.00 97.00 257 MET A O 1
ATOM 2038 N N . ASN A 1 258 ? -15.822 2.233 12.328 1.00 97.88 258 ASN A N 1
ATOM 2039 C CA . ASN A 1 258 ? -16.823 2.073 13.387 1.00 97.88 258 ASN A CA 1
ATOM 2040 C C . ASN A 1 258 ? -18.214 1.774 12.813 1.00 97.88 258 ASN A C 1
ATOM 2042 O O . ASN A 1 258 ? -19.025 1.116 13.456 1.00 97.88 258 ASN A O 1
ATOM 2046 N N . LYS A 1 259 ? -18.493 2.193 11.572 1.00 98.06 259 LYS A N 1
ATOM 2047 C CA . LYS A 1 259 ? -19.695 1.761 10.849 1.00 98.06 259 LYS A CA 1
ATOM 2048 C C . LYS A 1 259 ? -19.680 0.264 10.513 1.00 98.06 259 LYS A C 1
ATOM 2050 O O . LYS A 1 259 ? -20.753 -0.324 10.462 1.00 98.06 259 LYS A O 1
ATOM 2055 N N . GLU A 1 260 ? -18.520 -0.347 10.273 1.00 97.38 260 GLU A N 1
ATOM 2056 C CA . GLU A 1 260 ? -18.420 -1.801 10.076 1.00 97.38 260 GLU A CA 1
ATOM 2057 C C . GLU A 1 260 ? -18.752 -2.545 11.371 1.00 97.38 260 GLU A C 1
ATOM 2059 O O . GLU A 1 260 ? -19.601 -3.429 11.356 1.00 97.38 260 GLU A O 1
ATOM 2064 N N . PHE A 1 261 ? -18.162 -2.136 12.497 1.00 96.31 261 PHE A N 1
ATOM 2065 C CA . PHE A 1 261 ? -18.389 -2.785 13.792 1.00 96.31 261 PHE A CA 1
ATOM 2066 C C . PHE A 1 261 ? -19.819 -2.633 14.325 1.00 96.31 261 PHE A C 1
ATOM 2068 O O . PHE A 1 261 ? -20.283 -3.503 15.039 1.00 96.31 261 PHE A O 1
ATOM 2075 N N . LYS A 1 262 ? -20.562 -1.593 13.924 1.00 95.56 262 LYS A N 1
ATOM 2076 C CA . LYS A 1 262 ? -21.994 -1.440 14.258 1.00 95.56 262 LYS A CA 1
ATOM 2077 C C . LYS A 1 262 ? -22.926 -2.439 13.557 1.00 95.56 262 LYS A C 1
ATOM 2079 O O . LYS A 1 262 ? -24.128 -2.406 13.802 1.00 95.56 262 LYS A O 1
ATOM 2084 N N . LYS A 1 263 ? -22.420 -3.255 12.627 1.00 90.75 263 LYS A N 1
ATOM 2085 C CA . LYS A 1 263 ? -23.213 -4.272 11.912 1.00 90.75 263 LYS A CA 1
ATOM 2086 C C . LYS A 1 263 ? -23.352 -5.581 12.694 1.00 90.75 263 LYS A C 1
ATOM 2088 O O . LYS A 1 263 ? -24.017 -6.490 12.198 1.00 90.75 263 LYS A O 1
ATOM 2093 N N . VAL A 1 264 ? -22.665 -5.698 13.827 1.00 83.31 264 VAL A N 1
ATOM 2094 C CA . VAL A 1 264 ? -22.556 -6.908 14.647 1.00 83.31 264 VAL A CA 1
ATOM 2095 C C . VAL A 1 264 ? -22.766 -6.603 16.115 1.00 83.31 264 VAL A C 1
ATOM 2097 O O . VAL A 1 264 ? -22.539 -5.438 16.509 1.00 83.31 264 VAL A O 1
#

Secondary structure (DSSP, 8-state):
-HHHHHHHHHTTSS---------TTGGG--TTTSPTT-HHHHHHHHHHHHHHHHHHTT-HHHHHHHHHHHHHH-TTTTTT--HHHHHHHHHHHHHHHH---HHHHHHHHHHHHHHHHHHHHHHHTT-S--TT--SHHHHHHHHHHHHHHHHHHIIIII---HHHHHHHHHHHHHHHGGG--GGGHHHHHHHHHHHHHTTSS-HHHHHHHHHHHHHHHHHHHHHHHHHHHHHHHTT-HHHHHHHHHHHHHHHHHHHHHHHHHTT-

pLDDT: mean 92.05, std 15.14, range [37.72, 98.88]

Sequence (264 aa):
MKELQNLLKVALLFAFVFSISITTNAQCTSWKDLEKGSAEKETAETSYQIYKDHLKAKNYEAALVAWEKLMATAPIADGKRISPFWDGIKIMKELNKKEADAAKKTERNARIVKLHEQCIQCLESKAIKLKKANTDALLKAKVADQLARQAEDMFKVVKSSPAEIYAVAKKAVEMGGKDITYKVLHPYASSVVALYQAGKVPAEEARKAHDLLNDIADDNIIKQEELANKYAEEKNAKKEKRANDYSKLYTKYKIRMNKEFKKV

Radius of gyration: 23.67 Å; chains: 1; bounding box: 52×90×46 Å

Foldseek 3Di:
DVVVVVVVVVVVPPPPPPPPPVPPCQLAAELVNDDPPDPLSVLLLVLVVQLVVCVVVVVLVSNQVSLVSNSNRHQCYRLADLVSLVSLLVSLQVVLVPDPDPVSLQVSLVVNLVSLVSSLVCLVVSSRCYPQQNDPLSSLLVSLQSLLVSLLCCVPRNVPALVVSQVSLVSSCVSNPLNHALSSLLSNLQSLLVCVVVVNHPPVVNVVSLVRSLSSLVVLLVVLCVQLVVCVVVVNVVRNVVSVVRSVSSVVSNVNSVVSVVVD